Protein AF-A0A6N9H9M8-F1 (afdb_monomer)

Sequence (320 aa):
MEWLTMRTDDGQIPLSREEIGDFSFRGARLPLVDRMRGIWRPAGWAATLSVLTKYTPPDKKPPYNDEVGEDGLIRYAWMGEDGNHANNVGLRNAMETRSPVIWFVGVSAQPVPRYNVVCPVYVVGEEWHNKRFILMPVTMDDAPPVEIGSAMEHGFRELEKRYIRRSVKQRLHQPRFRSEVLLAYENHCAICNLAHSPLLDAAHIVPDRDEAGVAQVSNGMAMCKIHHAAFDGYFLGIRPGRAGSNELRVEIRQDLLAEVDGPMLRHGLQELHGRDLMKIPRQRAARPDRALLERAYESFRAASVDDADPGILGTATSRD

Organism: NCBI:txid2695267

Nearest PDB structures (foldseek):
  4pbb-assembly1_B  TM=3.715E-01  e=1.157E+00  Acinetobacter baumannii SDF
  8u64-assembly1_B  TM=3.215E-01  e=5.634E+00  Pseudomonas syringae pv. tomato str. DC3000
  5oy5-assembly1_A  TM=2.573E-01  e=3.324E+00  Rhodopseudomonas palustris CGA009
  6xhg-assembly2_B  TM=2.018E-01  e=4.725E+00  [Leptolyngbya] sp. JSC-1

Mean predicted aligned error: 7.65 Å

Secondary structure (DSSP, 8-state):
-HHHHHHTTTTTSPEEHHHHHT-EETTEE--SS-SS-SEE--TT-SS--EEEEPP--TTS--SS--EEPTTS-EEEE-SSS-TTSHHHHHHHHHHHTT--EEEEEEEE-SSS-EEEEEEEEEEEEEETTTTEEEEEE--TTSPPTTTHHHHHHH---HHHHHHHHHHHIIIIIHHHHHHHHHHHTTT--TTT----GGGEEEEESS-TTSTT----GGGEEEEEHHHHHHHHTTSEEEEE-STT---EEEEE-HHHHH----HHHHHHTGGGTTPBPS---SSGGGS--HHHHHHHHHHHHH--GGGS-TTTS-------

Structure (mmCIF, N/CA/C/O backbone):
data_AF-A0A6N9H9M8-F1
#
_entry.id   AF-A0A6N9H9M8-F1
#
loop_
_atom_site.group_PDB
_atom_site.id
_atom_site.type_symbol
_atom_site.label_atom_id
_atom_site.label_alt_id
_atom_site.label_comp_id
_atom_site.label_asym_id
_atom_site.label_entity_id
_atom_site.label_seq_id
_atom_site.pdbx_PDB_ins_code
_atom_site.Cartn_x
_atom_site.Cartn_y
_atom_site.Cartn_z
_atom_site.occupancy
_atom_site.B_iso_or_equiv
_atom_site.auth_seq_id
_atom_site.auth_comp_id
_atom_site.auth_asym_id
_atom_site.auth_atom_id
_atom_site.pdbx_PDB_model_num
ATOM 1 N N . MET A 1 1 ? 1.800 -10.969 -17.950 1.00 86.50 1 MET A N 1
ATOM 2 C CA . MET A 1 1 ? 0.992 -10.031 -17.146 1.00 86.50 1 MET A CA 1
ATOM 3 C C . MET A 1 1 ? -0.138 -10.762 -16.444 1.00 86.50 1 MET A C 1
ATOM 5 O O . MET A 1 1 ? -0.132 -10.739 -15.229 1.00 86.50 1 MET A O 1
ATOM 9 N N . GLU A 1 2 ? -0.991 -11.508 -17.153 1.00 89.75 2 GLU A N 1
ATOM 10 C CA . GLU A 1 2 ? -2.085 -12.313 -16.560 1.00 89.75 2 GLU A CA 1
ATOM 11 C C . GLU A 1 2 ? -1.675 -13.144 -15.334 1.00 89.75 2 GLU A C 1
ATOM 13 O O . GLU A 1 2 ? -2.318 -13.066 -14.292 1.00 89.75 2 GLU A O 1
ATOM 18 N N . TRP A 1 3 ? -0.554 -13.873 -15.417 1.00 93.81 3 TRP A N 1
ATOM 19 C CA . TRP A 1 3 ? -0.038 -14.641 -14.279 1.00 93.81 3 TRP A CA 1
ATOM 20 C C . TRP A 1 3 ? 0.207 -13.774 -13.034 1.00 93.81 3 TRP A C 1
ATOM 22 O O . TRP A 1 3 ? -0.135 -14.189 -11.932 1.00 93.81 3 TRP A O 1
ATOM 32 N N . LEU A 1 4 ? 0.760 -12.566 -13.203 1.00 93.94 4 LEU A N 1
ATOM 33 C CA . LEU A 1 4 ? 0.966 -11.633 -12.094 1.00 93.94 4 LEU A CA 1
ATOM 34 C C . LEU A 1 4 ? -0.375 -11.139 -11.556 1.00 93.94 4 LEU A C 1
ATOM 36 O O . LEU A 1 4 ? -0.567 -11.214 -10.353 1.00 93.94 4 LEU A O 1
ATOM 40 N N . THR A 1 5 ? -1.300 -10.719 -12.424 1.00 89.44 5 THR A N 1
ATOM 41 C CA . THR A 1 5 ? -2.643 -10.257 -12.033 1.00 89.44 5 THR A CA 1
ATOM 42 C C . THR A 1 5 ? -3.371 -11.296 -11.180 1.00 89.44 5 THR A C 1
ATOM 44 O O . THR A 1 5 ? -3.895 -10.961 -10.124 1.00 89.44 5 THR A O 1
ATOM 47 N N . MET A 1 6 ? -3.346 -12.571 -11.579 1.00 90.75 6 MET A N 1
ATOM 48 C CA . MET A 1 6 ? -3.952 -13.649 -10.791 1.00 90.75 6 MET A CA 1
ATOM 49 C C . MET A 1 6 ? -3.210 -13.896 -9.474 1.00 90.75 6 MET A C 1
ATOM 51 O O . MET A 1 6 ? -3.831 -14.121 -8.440 1.00 90.75 6 MET A O 1
ATOM 55 N N . ARG A 1 7 ? -1.871 -13.885 -9.499 1.00 93.12 7 ARG A N 1
ATOM 56 C CA . ARG A 1 7 ? -1.046 -14.208 -8.326 1.00 93.12 7 ARG A CA 1
ATOM 57 C C . ARG A 1 7 ? -1.089 -13.117 -7.258 1.00 93.12 7 ARG A C 1
ATOM 59 O O . ARG A 1 7 ? -0.908 -13.430 -6.084 1.00 93.12 7 ARG A O 1
ATOM 66 N N . THR A 1 8 ? -1.290 -11.865 -7.661 1.00 92.44 8 THR A N 1
ATOM 67 C CA . THR A 1 8 ? -1.289 -10.700 -6.772 1.00 92.44 8 THR A CA 1
ATOM 68 C C . THR A 1 8 ? -2.679 -10.170 -6.454 1.00 92.44 8 THR A C 1
ATOM 70 O O . THR A 1 8 ? -2.750 -9.149 -5.780 1.00 92.44 8 THR A O 1
ATOM 73 N N . ASP A 1 9 ? -3.755 -10.817 -6.917 1.00 89.38 9 ASP A N 1
ATOM 74 C CA . ASP A 1 9 ? -5.121 -10.278 -6.813 1.00 89.38 9 ASP A CA 1
ATOM 75 C C . ASP A 1 9 ? -5.177 -8.834 -7.353 1.00 89.38 9 ASP A C 1
ATOM 77 O O . ASP A 1 9 ? -5.437 -7.881 -6.629 1.00 89.38 9 ASP A O 1
ATOM 81 N N . ASP A 1 10 ? -4.752 -8.662 -8.609 1.00 86.69 10 ASP A N 1
ATOM 82 C CA . ASP A 1 10 ? -4.574 -7.369 -9.291 1.00 86.69 10 ASP A CA 1
ATOM 83 C C . ASP A 1 10 ? -3.750 -6.331 -8.493 1.00 86.69 10 ASP A C 1
ATOM 85 O O . ASP A 1 10 ? -4.072 -5.148 -8.388 1.00 86.69 10 ASP A O 1
ATOM 89 N N . GLY A 1 11 ? -2.636 -6.789 -7.919 1.00 87.88 11 GLY A N 1
ATOM 90 C CA . GLY A 1 11 ? -1.651 -5.947 -7.233 1.00 87.88 11 GLY A CA 1
ATOM 91 C C . GLY A 1 11 ? -1.912 -5.730 -5.741 1.00 87.88 11 GLY A C 1
ATOM 92 O O . GLY A 1 11 ? -1.087 -5.088 -5.083 1.00 87.88 11 GLY A O 1
ATOM 93 N N . GLN A 1 12 ? -3.000 -6.283 -5.197 1.00 86.56 12 GLN A N 1
ATOM 94 C CA . GLN A 1 12 ? -3.390 -6.159 -3.787 1.00 86.56 12 GLN A CA 1
ATOM 95 C C . GLN A 1 12 ? -2.562 -7.031 -2.831 1.00 86.56 12 GLN A C 1
ATOM 97 O O . GLN A 1 12 ? -2.516 -6.749 -1.632 1.00 86.56 12 GLN A O 1
ATOM 102 N N . ILE A 1 13 ? -1.918 -8.086 -3.337 1.00 91.94 13 ILE A N 1
ATOM 103 C CA . ILE A 1 13 ? -1.105 -9.033 -2.569 1.00 91.94 13 ILE A CA 1
ATOM 104 C C . ILE A 1 13 ? 0.366 -8.905 -2.997 1.00 91.94 13 ILE A C 1
ATOM 106 O O . ILE A 1 13 ? 0.694 -9.151 -4.164 1.00 91.94 13 ILE A O 1
ATOM 110 N N . PRO A 1 14 ? 1.284 -8.553 -2.076 1.00 95.12 14 PRO A N 1
ATOM 111 C CA . PRO A 1 14 ? 2.698 -8.440 -2.396 1.00 95.12 14 PRO A CA 1
ATOM 112 C C . PRO A 1 14 ? 3.384 -9.812 -2.437 1.00 95.12 14 PRO A C 1
ATOM 114 O O . PRO A 1 14 ? 3.141 -10.684 -1.601 1.00 95.12 14 PRO A O 1
ATOM 117 N N . LEU A 1 15 ? 4.334 -9.973 -3.355 1.00 95.94 15 LEU A N 1
ATOM 118 C CA . LEU A 1 15 ? 5.075 -11.218 -3.558 1.00 95.94 15 LEU A CA 1
ATOM 119 C C . LEU A 1 15 ? 6.462 -11.173 -2.914 1.00 95.94 15 LEU A C 1
ATOM 121 O O . LEU A 1 15 ? 7.110 -10.128 -2.839 1.00 95.94 15 LEU A O 1
ATOM 125 N N . SER A 1 16 ? 6.945 -12.325 -2.471 1.00 95.31 16 SER A N 1
ATOM 126 C CA . SER A 1 16 ? 8.349 -12.564 -2.141 1.00 95.31 16 SER A CA 1
ATOM 127 C C . SER A 1 16 ? 9.178 -12.848 -3.400 1.00 95.31 16 SER A C 1
ATOM 129 O O . SER A 1 16 ? 8.646 -13.128 -4.475 1.00 95.31 16 SER A O 1
ATOM 131 N N . ARG A 1 17 ? 10.513 -12.818 -3.283 1.00 92.62 17 ARG A N 1
ATOM 132 C CA . ARG A 1 17 ? 11.404 -13.199 -4.400 1.00 92.62 17 ARG A CA 1
ATOM 133 C C . ARG A 1 17 ? 11.232 -14.650 -4.841 1.00 92.62 17 ARG A C 1
ATOM 135 O O . ARG A 1 17 ? 11.462 -14.940 -6.011 1.00 92.62 17 ARG A O 1
ATOM 142 N N . GLU A 1 18 ? 10.887 -15.536 -3.913 1.00 94.00 18 GLU A N 1
ATOM 143 C CA . GLU A 1 18 ? 10.642 -16.947 -4.203 1.00 94.00 18 GLU A CA 1
ATOM 144 C C . GLU A 1 18 ? 9.393 -17.095 -5.072 1.00 94.00 18 GLU A C 1
ATOM 146 O O . GLU A 1 18 ? 9.499 -17.605 -6.181 1.00 94.00 18 GLU A O 1
ATOM 151 N N . GLU A 1 19 ? 8.275 -16.493 -4.654 1.00 95.69 19 GLU A N 1
ATOM 152 C CA . GLU A 1 19 ? 7.014 -16.505 -5.410 1.00 95.69 19 GLU A CA 1
ATOM 153 C C . GLU A 1 19 ? 7.159 -15.865 -6.799 1.00 95.69 19 GLU A C 1
ATOM 155 O O . GLU A 1 19 ? 6.606 -16.368 -7.772 1.00 95.69 19 GLU A O 1
ATOM 160 N N . ILE A 1 20 ? 7.937 -14.781 -6.931 1.00 95.56 20 ILE A N 1
ATOM 161 C CA . ILE A 1 20 ? 8.276 -14.191 -8.243 1.00 95.56 20 ILE A CA 1
ATOM 162 C C . ILE A 1 20 ? 9.079 -15.186 -9.103 1.00 95.56 20 ILE A C 1
ATOM 164 O O . ILE A 1 20 ? 8.955 -15.213 -10.328 1.00 95.56 20 ILE A O 1
ATOM 168 N N . GLY A 1 21 ? 9.931 -15.989 -8.466 1.00 93.75 21 GLY A N 1
ATOM 169 C CA . GLY A 1 21 ? 10.820 -16.956 -9.100 1.00 93.75 21 GLY A CA 1
ATOM 170 C C . GLY A 1 21 ? 10.138 -18.214 -9.639 1.00 93.75 21 GLY A C 1
ATOM 171 O O . GLY A 1 21 ? 10.803 -18.928 -10.400 1.00 93.75 21 GLY A O 1
ATOM 172 N N . ASP A 1 22 ? 8.871 -18.447 -9.280 1.00 94.44 22 ASP A N 1
ATOM 173 C CA . ASP A 1 22 ? 8.018 -19.550 -9.754 1.00 94.44 22 ASP A CA 1
ATOM 174 C C . ASP A 1 22 ? 7.533 -19.351 -11.197 1.00 94.44 22 ASP A C 1
ATOM 176 O O . ASP A 1 22 ? 7.014 -20.276 -11.826 1.00 94.44 22 ASP A O 1
ATOM 180 N N . PHE A 1 23 ? 7.690 -18.142 -11.745 1.00 95.38 23 PHE A N 1
ATOM 181 C CA . PHE A 1 23 ? 7.220 -17.838 -13.086 1.00 95.38 23 PHE A CA 1
ATOM 182 C C . PHE A 1 23 ? 7.931 -18.678 -14.159 1.00 95.38 23 PHE A C 1
ATOM 184 O O . PHE A 1 23 ? 9.164 -18.762 -14.237 1.00 95.38 23 PHE A O 1
ATOM 191 N N . SER A 1 24 ? 7.123 -19.242 -15.054 1.00 93.56 24 SER A N 1
ATOM 192 C CA . SER A 1 24 ? 7.572 -19.912 -16.268 1.00 93.56 24 SER A CA 1
ATOM 193 C C . SER A 1 24 ? 6.794 -19.395 -17.473 1.00 93.56 24 SER A C 1
ATOM 195 O O . SER A 1 24 ? 5.636 -18.990 -17.374 1.00 93.56 24 SER A O 1
ATOM 197 N N . PHE A 1 25 ? 7.446 -19.400 -18.630 1.00 90.56 25 PHE A N 1
ATOM 198 C CA . PHE A 1 25 ? 6.856 -18.998 -19.894 1.00 90.56 25 PHE A CA 1
ATOM 199 C C . PHE A 1 25 ? 7.178 -20.050 -20.951 1.00 90.56 25 PHE A C 1
ATOM 201 O O . PHE A 1 25 ? 8.343 -20.379 -21.170 1.00 90.56 25 PHE A O 1
ATOM 208 N N . ARG A 1 26 ? 6.138 -20.599 -21.594 1.00 90.88 26 ARG A N 1
ATOM 209 C CA . ARG A 1 26 ? 6.256 -21.657 -22.620 1.00 90.88 26 ARG A CA 1
ATOM 210 C C . ARG A 1 26 ? 7.092 -22.865 -22.163 1.00 90.88 26 ARG A C 1
ATOM 212 O O . ARG A 1 26 ? 7.922 -23.372 -22.909 1.00 90.88 26 ARG A O 1
ATOM 219 N N . GLY A 1 27 ? 6.891 -23.301 -20.920 1.00 90.44 27 GLY A N 1
ATOM 220 C CA . GLY A 1 27 ? 7.585 -24.460 -20.344 1.00 90.44 27 GLY A CA 1
ATOM 221 C C . GLY A 1 27 ? 9.030 -24.203 -19.898 1.00 90.44 27 GLY A C 1
ATOM 222 O O . GLY A 1 27 ? 9.663 -25.116 -19.378 1.00 90.44 27 GLY A O 1
ATOM 223 N N . ALA A 1 28 ? 9.551 -22.981 -20.049 1.00 91.69 28 ALA A N 1
ATOM 224 C CA . ALA A 1 28 ? 10.885 -22.602 -19.591 1.00 91.69 28 ALA A CA 1
ATOM 225 C C . ALA A 1 28 ? 10.819 -21.574 -18.456 1.00 91.69 28 ALA A C 1
ATOM 227 O O . ALA A 1 28 ? 9.947 -20.703 -18.423 1.00 91.69 28 ALA A O 1
ATOM 228 N N . ARG A 1 29 ? 11.771 -21.643 -17.522 1.00 92.06 29 ARG A N 1
ATOM 229 C CA . ARG A 1 29 ? 11.907 -20.636 -16.465 1.00 92.06 29 ARG A CA 1
ATOM 230 C C . ARG A 1 29 ? 12.368 -19.310 -17.071 1.00 92.06 29 ARG A C 1
ATOM 232 O O . ARG A 1 29 ? 13.423 -19.262 -17.699 1.00 92.06 29 ARG A O 1
ATOM 239 N N . LEU A 1 30 ? 11.621 -18.235 -16.824 1.00 92.81 30 LEU A N 1
ATOM 240 C CA . LEU A 1 30 ? 11.994 -16.878 -17.226 1.00 92.81 30 LEU A CA 1
ATOM 241 C C . LEU A 1 30 ? 12.085 -15.999 -15.973 1.00 92.81 30 LEU A C 1
ATOM 243 O O . LEU A 1 30 ? 11.053 -15.660 -15.403 1.00 92.81 30 LEU A O 1
ATOM 247 N N . PRO A 1 31 ? 13.288 -15.620 -15.509 1.00 93.75 31 PRO A N 1
ATOM 248 C CA . PRO A 1 31 ? 13.410 -14.711 -14.378 1.00 93.75 31 PRO A CA 1
ATOM 249 C C . PRO A 1 31 ? 12.689 -13.391 -14.659 1.00 93.75 31 PRO A C 1
ATOM 251 O O . PRO A 1 31 ? 12.930 -12.759 -15.689 1.00 93.75 31 PRO A O 1
ATOM 254 N N . LEU A 1 32 ? 11.830 -12.967 -13.731 1.00 95.75 32 LEU A N 1
ATOM 255 C CA . LEU A 1 32 ? 11.137 -11.681 -13.819 1.00 95.75 32 LEU A CA 1
ATOM 256 C C . LEU A 1 32 ? 11.908 -10.536 -13.169 1.00 95.75 32 LEU A C 1
ATOM 258 O O . LEU A 1 32 ? 11.556 -9.390 -13.401 1.00 95.75 32 LEU A O 1
ATOM 262 N N . VAL A 1 33 ? 12.933 -10.814 -12.363 1.00 93.81 33 VAL A N 1
ATOM 263 C CA . VAL A 1 33 ? 13.758 -9.805 -11.683 1.00 93.81 33 VAL A CA 1
ATOM 264 C C . VAL A 1 33 ? 15.228 -10.205 -11.697 1.00 93.81 33 VAL A C 1
ATOM 266 O O . VAL A 1 33 ? 15.563 -11.392 -11.677 1.00 93.81 33 VAL A O 1
ATOM 269 N N . ASP A 1 34 ? 16.110 -9.209 -11.652 1.00 89.12 34 ASP A N 1
ATOM 270 C CA . ASP A 1 34 ? 17.537 -9.421 -11.420 1.00 89.12 34 ASP A CA 1
ATOM 271 C C . ASP A 1 34 ? 17.819 -9.682 -9.922 1.00 89.12 34 ASP A C 1
ATOM 273 O O . ASP A 1 34 ? 17.079 -9.271 -9.013 1.00 89.12 34 ASP A O 1
ATOM 277 N N . ARG A 1 35 ? 18.913 -10.393 -9.629 1.00 80.50 35 ARG A N 1
ATOM 278 C CA . ARG A 1 35 ? 19.322 -10.686 -8.246 1.00 80.50 35 ARG A CA 1
ATOM 279 C C . ARG A 1 35 ? 19.939 -9.479 -7.542 1.00 80.50 35 ARG A C 1
ATOM 281 O O . ARG A 1 35 ? 19.751 -9.334 -6.339 1.00 80.50 35 ARG A O 1
ATOM 288 N N . MET A 1 36 ? 20.649 -8.620 -8.268 1.00 78.38 36 MET A N 1
ATOM 289 C CA . MET A 1 36 ? 21.426 -7.512 -7.705 1.00 78.38 36 MET A CA 1
ATOM 290 C C . MET A 1 36 ? 20.935 -6.134 -8.153 1.00 78.38 36 MET A C 1
ATOM 292 O O . MET A 1 36 ? 21.090 -5.157 -7.415 1.00 78.38 36 MET A O 1
ATOM 296 N N . ARG A 1 37 ? 20.360 -6.045 -9.353 1.00 82.44 37 ARG A N 1
ATOM 297 C CA . ARG A 1 37 ? 20.056 -4.787 -10.041 1.00 82.44 37 ARG A CA 1
ATOM 298 C C . ARG A 1 37 ? 18.572 -4.428 -9.968 1.00 82.44 37 ARG A C 1
ATOM 300 O O . ARG A 1 37 ? 17.713 -5.297 -9.864 1.00 82.44 37 ARG A O 1
ATOM 307 N N . GLY A 1 38 ? 18.292 -3.126 -10.027 1.00 86.94 38 GLY A N 1
ATOM 308 C CA . GLY A 1 38 ? 16.928 -2.587 -10.062 1.00 86.94 38 GLY A CA 1
ATOM 309 C C . GLY A 1 38 ? 16.268 -2.665 -11.438 1.00 86.94 38 GLY A C 1
ATOM 310 O O . GLY A 1 38 ? 15.057 -2.635 -11.518 1.00 86.94 38 GLY A O 1
ATOM 311 N N . ILE A 1 39 ? 17.033 -2.811 -12.520 1.00 93.06 39 ILE A N 1
ATOM 312 C CA . ILE A 1 39 ? 16.504 -2.895 -13.887 1.00 93.06 39 ILE A CA 1
ATOM 313 C C . ILE A 1 39 ? 16.899 -4.251 -14.459 1.00 93.06 39 ILE A C 1
ATOM 315 O O . ILE A 1 39 ? 18.081 -4.613 -14.421 1.00 93.06 39 ILE A O 1
ATOM 319 N N . TRP A 1 40 ? 15.919 -4.986 -14.982 1.00 94.88 40 TRP A N 1
ATOM 320 C CA . TRP A 1 40 ? 16.110 -6.317 -15.535 1.00 94.88 40 TRP A CA 1
ATOM 321 C C . TRP A 1 40 ? 15.670 -6.402 -16.994 1.00 94.88 40 TRP A C 1
ATOM 323 O O . TRP A 1 40 ? 14.504 -6.205 -17.352 1.00 94.88 40 TRP A O 1
ATOM 333 N N . ARG A 1 41 ? 16.632 -6.777 -17.834 1.00 93.88 41 ARG A N 1
ATOM 334 C CA . ARG A 1 41 ? 16.442 -7.073 -19.247 1.00 93.88 41 ARG A CA 1
ATOM 335 C C . ARG A 1 41 ? 16.930 -8.498 -19.524 1.00 93.88 41 ARG A C 1
ATOM 337 O O . ARG A 1 41 ? 18.127 -8.745 -19.358 1.00 93.88 41 ARG A O 1
ATOM 344 N N . PRO A 1 42 ? 16.050 -9.424 -19.946 1.00 91.69 42 PRO A N 1
ATOM 345 C CA . PRO A 1 42 ? 16.454 -10.780 -20.298 1.00 91.69 42 PRO A CA 1
ATOM 346 C C . PRO A 1 42 ? 17.518 -10.809 -21.402 1.00 91.69 42 PRO A C 1
ATOM 348 O O . PRO A 1 42 ? 17.582 -9.927 -22.262 1.00 91.69 42 PRO A O 1
ATOM 351 N N . ALA A 1 43 ? 18.354 -11.846 -21.397 1.00 89.00 43 ALA A N 1
ATOM 352 C CA . ALA A 1 43 ? 19.357 -12.032 -22.440 1.00 89.00 43 ALA A CA 1
ATOM 353 C C . ALA A 1 43 ? 18.692 -12.141 -23.826 1.00 89.00 43 ALA A C 1
ATOM 355 O O . ALA A 1 43 ? 17.685 -12.829 -23.989 1.00 89.00 43 ALA A O 1
ATOM 356 N N . GLY A 1 44 ? 19.253 -11.443 -24.816 1.00 90.31 44 GLY A N 1
ATOM 357 C CA . GLY A 1 44 ? 18.718 -11.393 -26.181 1.00 90.31 44 GLY A CA 1
ATOM 358 C C . GLY A 1 44 ? 17.530 -10.445 -26.382 1.00 90.31 44 GLY A C 1
ATOM 359 O O . GLY A 1 44 ? 17.070 -10.300 -27.509 1.00 90.31 44 GLY A O 1
ATOM 360 N N . TRP A 1 45 ? 17.037 -9.782 -25.332 1.00 93.56 45 TRP A N 1
ATOM 361 C CA . TRP A 1 45 ? 15.957 -8.803 -25.455 1.00 93.56 45 TRP A CA 1
ATOM 362 C C . TRP A 1 45 ? 16.517 -7.397 -25.655 1.00 93.56 45 TRP A C 1
ATOM 364 O O . TRP A 1 45 ? 17.499 -7.009 -25.020 1.00 93.56 45 TRP A O 1
ATOM 374 N N . ALA A 1 46 ? 15.859 -6.615 -26.512 1.00 95.19 46 ALA A N 1
ATOM 375 C CA . ALA A 1 46 ? 16.188 -5.206 -26.712 1.00 95.19 46 ALA A CA 1
ATOM 376 C C . ALA A 1 46 ? 15.613 -4.323 -25.591 1.00 95.19 46 ALA A C 1
ATOM 378 O O . ALA A 1 46 ? 16.321 -3.456 -25.073 1.00 95.19 46 ALA A O 1
ATOM 379 N N . ALA A 1 47 ? 14.362 -4.573 -25.192 1.00 96.56 47 ALA A N 1
ATOM 380 C CA . ALA A 1 47 ? 13.619 -3.798 -24.199 1.00 96.56 47 ALA A CA 1
ATOM 381 C C . ALA A 1 47 ? 13.658 -4.431 -22.798 1.00 96.56 47 ALA A C 1
ATOM 383 O O . ALA A 1 47 ? 13.694 -5.655 -22.652 1.00 96.56 47 ALA A O 1
ATOM 384 N N . THR A 1 48 ? 13.643 -3.585 -21.767 1.00 97.06 48 THR A N 1
ATOM 385 C CA . THR A 1 48 ? 13.554 -3.981 -20.352 1.00 97.06 48 THR A CA 1
ATOM 386 C C . THR A 1 48 ? 12.241 -4.708 -20.060 1.00 97.06 48 THR A C 1
ATOM 388 O O . THR A 1 48 ? 11.180 -4.271 -20.493 1.00 97.06 48 THR A O 1
ATOM 391 N N . LEU A 1 49 ? 12.311 -5.797 -19.286 1.00 96.19 49 LEU A N 1
ATOM 392 C CA . LEU A 1 49 ? 11.132 -6.557 -18.857 1.00 96.19 49 LEU A CA 1
ATOM 393 C C . LEU A 1 49 ? 10.558 -5.999 -17.552 1.00 96.19 49 LEU A C 1
ATOM 395 O O . LEU A 1 49 ? 9.340 -5.898 -17.393 1.00 96.19 49 LEU A O 1
ATOM 399 N N . SER A 1 50 ? 11.432 -5.666 -16.601 1.00 97.12 50 SER A N 1
ATOM 400 C CA . SER A 1 50 ? 11.002 -5.188 -15.293 1.00 97.12 50 SER A CA 1
ATOM 401 C C . SER A 1 50 ? 11.962 -4.200 -14.646 1.00 97.12 50 SER A C 1
ATOM 403 O O . SER A 1 50 ? 13.168 -4.175 -14.910 1.00 97.12 50 SER A O 1
ATOM 405 N N . VAL A 1 51 ? 11.391 -3.404 -13.752 1.00 95.94 51 VAL A N 1
ATOM 406 C CA . VAL A 1 51 ? 12.097 -2.523 -12.832 1.00 95.94 51 VAL A CA 1
ATOM 407 C C . VAL A 1 51 ? 11.718 -2.858 -11.395 1.00 95.94 51 VAL A C 1
ATOM 409 O O . VAL A 1 51 ? 10.660 -3.424 -11.119 1.00 95.94 51 VAL A O 1
ATOM 412 N N . LEU A 1 52 ? 12.600 -2.532 -10.463 1.00 94.00 52 LEU A N 1
ATOM 413 C CA . LEU A 1 52 ? 12.474 -2.841 -9.054 1.00 94.00 52 LEU A CA 1
ATOM 414 C C . LEU A 1 52 ? 12.960 -1.660 -8.224 1.00 94.00 52 LEU A C 1
ATOM 416 O O . LEU A 1 52 ? 14.108 -1.225 -8.350 1.00 94.00 52 LEU A O 1
ATOM 420 N N . THR A 1 53 ? 12.097 -1.217 -7.318 1.00 90.94 53 THR A N 1
ATOM 421 C CA . THR A 1 53 ? 12.417 -0.241 -6.277 1.00 90.94 53 THR A CA 1
ATOM 422 C C . THR A 1 53 ? 12.588 -0.991 -4.964 1.00 90.94 53 THR A C 1
ATOM 424 O O . THR A 1 53 ? 11.724 -1.765 -4.548 1.00 90.94 53 THR A O 1
ATOM 427 N N . LYS A 1 54 ? 13.739 -0.819 -4.307 1.00 88.56 54 LYS A N 1
ATOM 428 C CA . LYS A 1 54 ? 13.999 -1.461 -3.012 1.00 88.56 54 LYS A CA 1
ATOM 429 C C . LYS A 1 54 ? 13.183 -0.769 -1.922 1.00 88.56 54 LYS A C 1
ATOM 431 O O . LYS A 1 54 ? 13.113 0.455 -1.892 1.00 88.56 54 LYS A O 1
ATOM 436 N N . TYR A 1 55 ? 12.641 -1.557 -0.994 1.00 87.62 55 TYR A N 1
ATOM 437 C CA . TYR A 1 55 ? 12.025 -1.007 0.210 1.00 87.62 55 TYR A CA 1
ATOM 438 C C . TYR A 1 55 ? 13.056 -0.192 0.994 1.00 87.62 55 TYR A C 1
ATOM 440 O O . TYR A 1 55 ? 14.156 -0.683 1.271 1.00 87.62 55 TYR A O 1
ATOM 448 N N . THR A 1 56 ? 12.677 1.024 1.370 1.00 83.25 56 THR A N 1
ATOM 449 C CA . THR A 1 56 ? 13.442 1.860 2.291 1.00 83.25 56 THR A CA 1
ATOM 450 C C . THR A 1 56 ? 12.571 2.127 3.517 1.00 83.25 56 THR A C 1
ATOM 452 O O . THR A 1 56 ? 11.459 2.625 3.352 1.00 83.25 56 THR A O 1
ATOM 455 N N . PRO A 1 57 ? 13.039 1.787 4.732 1.00 77.75 57 PRO A N 1
ATOM 456 C CA . PRO A 1 57 ? 12.341 2.127 5.966 1.00 77.75 57 PRO A CA 1
ATOM 457 C C . PRO A 1 57 ? 12.055 3.637 6.090 1.00 77.75 57 PRO A C 1
ATOM 459 O O . PRO A 1 57 ? 12.888 4.425 5.642 1.00 77.75 57 PRO A O 1
ATOM 462 N N . PRO A 1 58 ? 10.947 4.056 6.734 1.00 70.38 58 PRO A N 1
ATOM 463 C CA . PRO A 1 58 ? 10.581 5.472 6.863 1.00 70.38 58 PRO A CA 1
ATOM 464 C C . PRO A 1 58 ? 11.641 6.362 7.532 1.00 70.38 58 PRO A C 1
ATOM 466 O O . PRO A 1 58 ? 11.703 7.556 7.264 1.00 70.38 58 PRO A O 1
ATOM 469 N N . ASP A 1 59 ? 12.490 5.793 8.390 1.00 73.69 59 ASP A N 1
ATOM 470 C CA . ASP A 1 59 ? 13.580 6.482 9.093 1.00 73.69 59 ASP A CA 1
ATOM 471 C C . ASP A 1 59 ? 14.848 6.660 8.239 1.00 73.69 59 ASP A C 1
ATOM 473 O O . ASP A 1 59 ? 15.838 7.231 8.703 1.00 73.69 59 ASP A O 1
ATOM 477 N N . LYS A 1 60 ? 14.852 6.169 6.994 1.00 73.75 60 LYS A N 1
ATOM 478 C CA . LYS A 1 60 ? 16.012 6.208 6.101 1.00 73.75 60 LYS A CA 1
ATOM 479 C C . LYS A 1 60 ? 15.694 6.944 4.810 1.00 73.75 60 LYS A C 1
ATOM 481 O O . LYS A 1 60 ? 14.644 6.763 4.204 1.00 73.75 60 LYS A O 1
ATOM 486 N N . LYS A 1 61 ? 16.662 7.731 4.336 1.00 68.75 61 LYS A N 1
ATOM 487 C CA . LYS A 1 61 ? 16.586 8.349 3.011 1.00 68.75 61 LYS A CA 1
ATOM 488 C C . LYS A 1 61 ? 16.757 7.263 1.939 1.00 68.75 61 LYS A C 1
ATOM 490 O O . LYS A 1 61 ? 17.759 6.541 1.991 1.00 68.75 61 LYS A O 1
ATOM 495 N N . PRO A 1 62 ? 15.824 7.124 0.982 1.00 67.25 62 PRO A N 1
ATOM 496 C CA . PRO A 1 62 ? 15.971 6.141 -0.078 1.00 67.25 62 PRO A CA 1
ATOM 497 C C . PRO A 1 62 ? 17.148 6.524 -0.988 1.00 67.25 62 PRO A C 1
ATOM 499 O O . PRO A 1 62 ? 17.420 7.712 -1.174 1.00 67.25 62 PRO A O 1
ATOM 502 N N . PRO A 1 63 ? 17.868 5.538 -1.558 1.00 58.81 63 PRO A N 1
ATOM 503 C CA . PRO A 1 63 ? 18.992 5.808 -2.459 1.00 58.81 63 PRO A CA 1
ATOM 504 C C . PRO A 1 63 ? 18.545 6.535 -3.736 1.00 58.81 63 PRO A C 1
ATOM 506 O O . PRO A 1 63 ? 19.327 7.277 -4.319 1.00 58.81 63 PRO A O 1
ATOM 509 N N . TYR A 1 64 ? 17.281 6.347 -4.122 1.00 63.28 64 TYR A N 1
ATOM 510 C CA . TYR A 1 64 ? 16.595 7.040 -5.204 1.00 63.28 64 TYR A CA 1
ATOM 511 C C . TYR A 1 64 ? 15.187 7.380 -4.714 1.00 63.28 64 TYR A C 1
ATOM 513 O O . TYR A 1 64 ? 14.524 6.509 -4.150 1.00 63.28 64 TYR A O 1
ATOM 521 N N . ASN A 1 65 ? 14.749 8.628 -4.876 1.00 59.62 65 ASN A N 1
ATOM 522 C CA . ASN A 1 65 ? 13.388 9.019 -4.529 1.00 59.62 65 ASN A CA 1
ATOM 523 C C . ASN A 1 65 ? 12.528 8.886 -5.787 1.00 59.62 65 ASN A C 1
ATOM 525 O O . ASN A 1 65 ? 12.604 9.738 -6.671 1.00 59.62 65 ASN A O 1
ATOM 529 N N . ASP A 1 66 ? 11.776 7.791 -5.896 1.00 70.00 66 ASP A N 1
ATOM 530 C CA . ASP A 1 66 ? 10.776 7.675 -6.954 1.00 70.00 66 ASP A CA 1
ATOM 531 C C . ASP A 1 66 ? 9.650 8.667 -6.628 1.00 70.00 66 ASP A C 1
ATOM 533 O O . ASP A 1 66 ? 8.840 8.446 -5.725 1.00 70.00 66 ASP A O 1
ATOM 537 N N . GLU A 1 67 ? 9.662 9.808 -7.312 1.00 77.12 67 GLU A N 1
ATOM 538 C CA . GLU A 1 67 ? 8.790 10.951 -7.037 1.00 77.12 67 GLU A CA 1
ATOM 539 C C . GLU A 1 67 ? 7.643 11.021 -8.040 1.00 77.12 67 GLU A C 1
ATOM 541 O O . GLU A 1 67 ? 7.789 10.661 -9.208 1.00 77.12 67 GLU A O 1
ATOM 546 N N . VAL A 1 68 ? 6.499 11.534 -7.599 1.00 81.25 68 VAL A N 1
ATOM 547 C CA . VAL A 1 68 ? 5.420 11.925 -8.507 1.00 81.25 68 VAL A CA 1
ATOM 548 C C . VAL A 1 68 ? 5.704 13.355 -8.963 1.00 81.25 68 VAL A C 1
ATOM 550 O O . VAL A 1 68 ? 5.782 14.259 -8.133 1.00 81.25 68 VAL A O 1
ATOM 553 N N . GLY A 1 69 ? 5.886 13.562 -10.267 1.00 81.81 69 GLY A N 1
ATOM 554 C CA . GLY A 1 69 ? 6.039 14.896 -10.847 1.00 81.81 69 GLY A CA 1
ATOM 555 C C . GLY A 1 69 ? 4.747 15.715 -10.767 1.00 81.81 69 GLY A C 1
ATOM 556 O O . GLY A 1 69 ? 3.672 15.193 -10.471 1.00 81.81 69 GLY A O 1
ATOM 557 N N . GLU A 1 70 ? 4.817 17.011 -11.083 1.00 80.25 70 GLU A N 1
ATOM 558 C CA . GLU A 1 70 ? 3.629 17.885 -11.125 1.00 80.25 70 GLU A CA 1
ATOM 559 C C . GLU A 1 70 ? 2.576 17.411 -12.144 1.00 80.25 70 GLU A C 1
ATOM 561 O O . GLU A 1 70 ? 1.371 17.613 -11.959 1.00 80.25 70 GLU A O 1
ATOM 566 N N . ASP A 1 71 ? 3.026 16.727 -13.195 1.00 78.25 71 ASP A N 1
ATOM 567 C CA . ASP A 1 71 ? 2.202 16.056 -14.205 1.00 78.25 71 ASP A CA 1
ATOM 568 C C . ASP A 1 71 ? 1.465 14.811 -13.677 1.00 78.25 71 ASP A C 1
ATOM 570 O O . ASP A 1 71 ? 0.598 14.270 -14.359 1.00 78.25 71 ASP A O 1
ATOM 574 N N . GLY A 1 72 ? 1.761 14.379 -12.449 1.00 80.00 72 GLY A N 1
ATOM 575 C CA . GLY A 1 72 ? 1.212 13.170 -11.847 1.00 80.00 72 GLY A CA 1
ATOM 576 C C . GLY A 1 72 ? 1.944 11.891 -12.249 1.00 80.00 72 GLY A C 1
ATOM 577 O O . GLY A 1 72 ? 1.549 10.827 -11.785 1.00 80.00 72 GLY A O 1
ATOM 578 N N . LEU A 1 73 ? 2.983 11.965 -13.087 1.00 87.06 73 LEU A N 1
ATOM 579 C CA . LEU A 1 73 ? 3.734 10.807 -13.566 1.00 87.06 73 LEU A CA 1
ATOM 580 C C . LEU A 1 73 ? 4.922 10.493 -12.660 1.00 87.06 73 LEU A C 1
ATOM 582 O O . LEU A 1 73 ? 5.525 11.372 -12.043 1.00 87.06 73 LEU A O 1
ATOM 586 N N . ILE A 1 74 ? 5.311 9.224 -12.630 1.00 91.00 74 ILE A N 1
ATOM 587 C CA . ILE A 1 74 ? 6.384 8.745 -11.763 1.00 91.00 74 ILE A CA 1
ATOM 588 C C . ILE A 1 74 ? 7.742 9.050 -12.379 1.00 91.00 74 ILE A C 1
ATOM 590 O O . ILE A 1 74 ? 7.969 8.792 -13.556 1.00 91.00 74 ILE A O 1
ATOM 594 N N . ARG A 1 75 ? 8.675 9.542 -11.572 1.00 92.31 75 ARG A N 1
ATOM 595 C CA . ARG A 1 75 ? 10.081 9.706 -11.928 1.00 92.31 75 ARG A CA 1
ATOM 596 C C . ARG A 1 75 ? 10.889 8.548 -11.370 1.00 92.31 75 ARG A C 1
ATOM 598 O O . ARG A 1 75 ? 10.976 8.399 -10.161 1.00 92.31 75 ARG A O 1
ATOM 605 N N . TYR A 1 76 ? 11.475 7.745 -12.252 1.00 92.81 76 TYR A N 1
ATOM 606 C CA . TYR A 1 76 ? 12.276 6.573 -11.905 1.00 92.81 76 TYR A CA 1
ATOM 607 C C . TYR A 1 76 ? 13.742 6.813 -12.254 1.00 92.81 76 TYR A C 1
ATOM 609 O O . TYR A 1 76 ? 14.069 7.105 -13.405 1.00 92.81 76 TYR A O 1
ATOM 617 N N . ALA A 1 77 ? 14.637 6.705 -11.276 1.00 91.12 77 ALA A N 1
ATOM 618 C CA . ALA A 1 77 ? 16.048 7.027 -11.475 1.00 91.12 77 ALA A CA 1
ATOM 619 C C . ALA A 1 77 ? 16.744 6.092 -12.481 1.00 91.12 77 ALA A C 1
ATOM 621 O O . ALA A 1 77 ? 16.453 4.898 -12.578 1.00 91.12 77 ALA A O 1
ATOM 622 N N . TRP A 1 78 ? 17.719 6.633 -13.208 1.00 91.94 78 TRP A N 1
ATOM 623 C CA . TRP A 1 78 ? 18.650 5.836 -13.996 1.00 91.94 78 TRP A CA 1
ATOM 624 C C . TRP A 1 78 ? 19.443 4.861 -13.130 1.00 91.94 78 TRP A C 1
ATOM 626 O O . TRP A 1 78 ? 19.693 5.064 -11.939 1.00 91.94 78 TRP A O 1
ATOM 636 N N . MET A 1 79 ? 19.931 3.805 -13.775 1.00 88.94 79 MET A N 1
ATOM 637 C CA . MET A 1 79 ? 20.990 2.998 -13.198 1.00 88.94 79 MET A CA 1
ATOM 638 C C . MET A 1 79 ? 22.325 3.728 -13.303 1.00 88.94 79 MET A C 1
ATOM 640 O O . MET A 1 79 ? 22.900 3.815 -14.388 1.00 88.94 79 MET A O 1
ATOM 644 N N . GLY A 1 80 ? 22.831 4.178 -12.155 1.00 87.88 80 GLY A N 1
ATOM 645 C CA . GLY A 1 80 ? 24.101 4.893 -12.075 1.00 87.88 80 GLY A CA 1
ATOM 646 C C . GLY A 1 80 ? 24.070 6.227 -12.823 1.00 87.88 80 GLY A C 1
ATOM 647 O O . GLY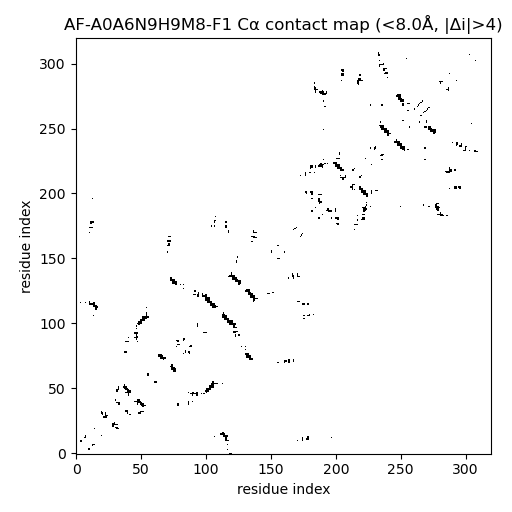 A 1 80 ? 23.012 6.800 -13.058 1.00 87.88 80 GLY A O 1
ATOM 648 N N . GLU A 1 81 ? 25.252 6.711 -13.197 1.00 88.38 81 GLU A N 1
ATOM 649 C CA . GLU A 1 81 ? 25.424 8.043 -13.793 1.00 88.38 81 GLU A CA 1
ATOM 650 C C . GLU A 1 81 ? 25.504 8.025 -15.329 1.00 88.38 81 GLU A C 1
ATOM 652 O O . GLU A 1 81 ? 25.383 9.074 -15.961 1.00 88.38 81 GLU A O 1
ATOM 657 N N . ASP A 1 82 ? 25.725 6.849 -15.927 1.00 91.62 82 ASP A N 1
ATOM 658 C CA . ASP A 1 82 ? 25.918 6.675 -17.368 1.00 91.62 82 ASP A CA 1
ATOM 659 C C . ASP A 1 82 ? 24.587 6.388 -18.085 1.00 91.62 82 ASP A C 1
ATOM 661 O O . ASP A 1 82 ? 24.003 5.307 -17.963 1.00 91.62 82 ASP A O 1
ATOM 665 N N . GLY A 1 83 ? 24.118 7.343 -18.891 1.00 89.62 83 GLY A N 1
ATOM 666 C CA . GLY A 1 83 ? 22.893 7.206 -19.691 1.00 89.62 83 GLY A CA 1
ATOM 667 C C . GLY A 1 83 ? 22.960 6.130 -20.781 1.00 89.62 83 GLY A C 1
ATOM 668 O O . GLY A 1 83 ? 21.914 5.651 -21.235 1.00 89.62 83 GLY A O 1
ATOM 669 N N . ASN A 1 84 ? 24.170 5.713 -21.169 1.00 93.44 84 ASN A N 1
ATOM 670 C CA . ASN A 1 84 ? 24.418 4.638 -22.133 1.00 93.44 84 ASN A CA 1
ATOM 671 C C . ASN A 1 84 ? 24.609 3.271 -21.469 1.00 93.44 84 ASN A C 1
ATOM 673 O O . ASN A 1 84 ? 24.807 2.267 -22.160 1.00 93.44 84 ASN A O 1
ATOM 677 N N . HIS A 1 85 ? 24.489 3.195 -20.140 1.00 92.44 85 HIS A N 1
ATOM 678 C CA . HIS A 1 85 ? 24.491 1.927 -19.433 1.00 92.44 85 HIS A CA 1
ATOM 679 C C . HIS A 1 85 ? 23.421 0.993 -20.027 1.00 92.44 85 HIS A C 1
ATOM 681 O O . HIS A 1 85 ? 22.273 1.388 -20.241 1.00 92.44 85 HIS A O 1
ATOM 687 N N . ALA A 1 86 ? 23.772 -0.276 -20.259 1.00 91.38 86 ALA A N 1
ATOM 688 C CA . ALA A 1 86 ? 22.947 -1.221 -21.022 1.00 91.38 86 ALA A CA 1
ATOM 689 C C . ALA A 1 86 ? 21.496 -1.361 -20.514 1.00 91.38 86 ALA A C 1
ATOM 691 O O . ALA A 1 86 ? 20.579 -1.588 -21.303 1.00 91.38 86 ALA A O 1
ATOM 692 N N . ASN A 1 87 ? 21.279 -1.202 -19.206 1.00 91.75 87 ASN A N 1
ATOM 693 C CA . ASN A 1 87 ? 19.946 -1.216 -18.599 1.00 91.75 87 ASN A CA 1
ATOM 694 C C . ASN A 1 87 ? 19.128 0.061 -18.864 1.00 91.75 87 ASN A C 1
ATOM 696 O O . ASN A 1 87 ? 17.922 -0.040 -19.077 1.00 91.75 87 ASN A O 1
ATOM 700 N N . ASN A 1 88 ? 19.770 1.235 -18.896 1.00 94.62 88 ASN A N 1
ATOM 701 C CA . ASN A 1 88 ? 19.110 2.495 -19.253 1.00 94.62 88 ASN A CA 1
ATOM 702 C C . ASN A 1 88 ? 18.708 2.457 -20.735 1.00 94.62 88 ASN A C 1
ATOM 704 O O . ASN A 1 88 ? 17.566 2.753 -21.071 1.00 94.62 88 ASN A O 1
ATOM 708 N N . VAL A 1 89 ? 19.591 1.941 -21.602 1.00 96.12 89 VAL A N 1
ATOM 709 C CA . VAL A 1 89 ? 19.266 1.652 -23.012 1.00 96.12 89 VAL A CA 1
ATOM 710 C C . VAL A 1 89 ? 18.077 0.691 -23.126 1.00 96.12 89 VAL A C 1
ATOM 712 O O . VAL A 1 89 ? 17.204 0.892 -23.958 1.00 96.12 89 VAL A O 1
ATOM 715 N N . GLY A 1 90 ? 17.989 -0.331 -22.268 1.00 96.62 90 GLY A N 1
ATOM 716 C CA . GLY A 1 90 ? 16.838 -1.238 -22.234 1.00 96.62 90 GLY A CA 1
ATOM 717 C C . GLY A 1 90 ? 15.506 -0.544 -21.925 1.00 96.62 90 GLY A C 1
ATOM 718 O O . GLY A 1 90 ? 14.497 -0.865 -22.556 1.00 96.62 90 GLY A O 1
ATOM 719 N N . LEU A 1 91 ? 15.486 0.405 -20.982 1.00 96.25 91 LEU A N 1
ATOM 720 C CA . LEU A 1 91 ? 14.287 1.198 -20.678 1.00 96.25 91 LEU A CA 1
ATOM 721 C C . LEU A 1 91 ? 13.943 2.169 -21.808 1.00 96.25 91 LEU A C 1
ATOM 723 O O . LEU A 1 91 ? 12.771 2.303 -22.146 1.00 96.25 91 LEU A O 1
ATOM 7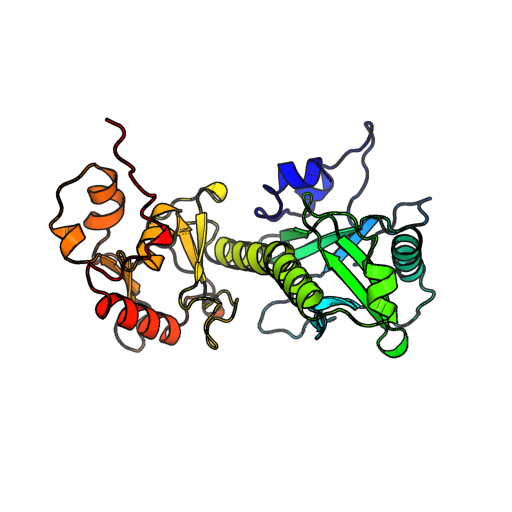27 N N . ARG A 1 92 ? 14.949 2.776 -22.443 1.00 96.50 92 ARG A N 1
ATOM 728 C CA . ARG A 1 92 ? 14.754 3.627 -23.624 1.00 96.50 92 ARG A CA 1
ATOM 729 C C . ARG A 1 92 ? 14.179 2.842 -24.803 1.00 96.50 92 ARG A C 1
ATOM 731 O O . ARG A 1 92 ? 13.206 3.270 -25.404 1.00 96.50 92 ARG A O 1
ATOM 738 N N . ASN A 1 93 ? 14.671 1.631 -25.045 1.00 97.00 93 ASN A N 1
ATOM 739 C CA . ASN A 1 93 ? 14.088 0.738 -26.045 1.00 97.00 93 ASN A CA 1
ATOM 740 C C . ASN A 1 93 ? 12.636 0.366 -25.696 1.00 97.00 93 ASN A C 1
ATOM 742 O O . ASN A 1 93 ? 11.794 0.275 -26.587 1.00 97.00 93 ASN A O 1
ATOM 746 N N . ALA A 1 94 ? 12.317 0.153 -24.411 1.00 95.50 94 ALA A N 1
ATOM 747 C CA . ALA A 1 94 ? 10.939 -0.090 -23.977 1.00 95.50 94 ALA A CA 1
ATOM 748 C C . ALA A 1 94 ? 10.038 1.132 -24.229 1.00 95.50 94 ALA A C 1
ATOM 750 O O . ALA A 1 94 ? 8.910 0.959 -24.680 1.00 95.50 94 ALA A O 1
ATOM 751 N N . MET A 1 95 ? 10.553 2.345 -24.012 1.00 93.50 95 MET A N 1
ATOM 752 C CA . MET A 1 95 ? 9.881 3.608 -24.335 1.00 93.50 95 MET A CA 1
ATOM 753 C C . MET A 1 95 ? 9.603 3.734 -25.839 1.00 93.50 95 MET A C 1
ATOM 755 O O . MET A 1 95 ? 8.453 3.886 -26.243 1.00 93.50 95 MET A O 1
ATOM 759 N N . GLU A 1 96 ? 10.637 3.600 -26.674 1.00 91.25 96 GLU A N 1
ATOM 760 C CA . GLU A 1 96 ? 10.548 3.743 -28.135 1.00 91.25 96 GLU A CA 1
ATOM 761 C C . GLU A 1 96 ? 9.592 2.722 -28.763 1.00 91.25 96 GLU A C 1
ATOM 763 O O . GLU A 1 96 ? 8.783 3.055 -29.628 1.00 91.25 96 GLU A O 1
ATOM 768 N N . THR A 1 97 ? 9.643 1.474 -28.291 1.00 90.69 97 THR A N 1
ATOM 769 C CA . THR A 1 97 ? 8.773 0.390 -28.777 1.00 90.69 97 THR A CA 1
ATOM 770 C C . THR A 1 97 ? 7.416 0.336 -28.079 1.00 90.69 97 THR A C 1
ATOM 772 O O . THR A 1 97 ? 6.590 -0.504 -28.432 1.00 90.69 97 THR A O 1
ATOM 775 N N . ARG A 1 98 ? 7.178 1.200 -27.081 1.00 88.50 98 ARG A N 1
ATOM 776 C CA . ARG A 1 98 ? 5.992 1.181 -26.208 1.00 88.50 98 ARG A CA 1
ATOM 777 C C . ARG A 1 98 ? 5.739 -0.199 -25.591 1.00 88.50 98 ARG A C 1
ATOM 779 O O . ARG A 1 98 ? 4.599 -0.642 -25.459 1.00 88.50 98 ARG A O 1
ATOM 786 N N . SER A 1 99 ? 6.812 -0.892 -25.222 1.00 91.31 99 SER A N 1
ATOM 787 C CA . SER A 1 99 ? 6.736 -2.193 -24.563 1.00 91.31 99 SER A CA 1
ATOM 788 C C . SER A 1 99 ? 6.341 -2.016 -23.090 1.00 91.31 99 SER A C 1
ATOM 790 O O . SER A 1 99 ? 6.942 -1.187 -22.402 1.00 91.31 99 SER A O 1
ATOM 792 N N . PRO A 1 100 ? 5.368 -2.787 -22.568 1.00 92.19 100 PRO A N 1
ATOM 793 C CA . PRO A 1 100 ? 4.992 -2.709 -21.163 1.00 92.19 100 PRO A CA 1
ATOM 794 C C . PRO A 1 100 ? 6.091 -3.290 -20.267 1.00 92.19 100 PRO A C 1
ATOM 796 O O . PRO A 1 100 ? 6.664 -4.342 -20.552 1.00 92.19 100 PRO A O 1
ATOM 799 N N . VAL A 1 101 ? 6.321 -2.630 -19.139 1.00 95.19 101 VAL A N 1
ATOM 800 C CA . VAL A 1 101 ? 7.290 -3.000 -18.106 1.00 95.19 101 VAL A CA 1
ATOM 801 C C . VAL A 1 101 ? 6.542 -3.433 -16.842 1.00 95.19 101 VAL A C 1
ATOM 803 O O . VAL A 1 101 ? 5.466 -2.921 -16.522 1.00 95.19 101 VAL A O 1
ATOM 806 N N . ILE A 1 102 ? 7.099 -4.402 -16.115 1.00 96.31 102 ILE A N 1
ATOM 807 C CA . ILE A 1 102 ? 6.629 -4.792 -14.778 1.00 96.31 102 ILE A CA 1
ATOM 808 C C . ILE A 1 102 ? 7.391 -3.976 -13.738 1.00 96.31 102 ILE A C 1
ATOM 810 O O . ILE A 1 102 ? 8.620 -3.977 -13.754 1.00 96.31 102 ILE A O 1
ATOM 814 N N . TRP A 1 103 ? 6.707 -3.345 -12.791 1.00 95.69 103 TRP A N 1
ATOM 815 C CA . TRP A 1 103 ? 7.372 -2.653 -11.692 1.00 95.69 103 TRP A CA 1
ATOM 816 C C . TRP A 1 103 ? 7.131 -3.356 -10.357 1.00 95.69 103 TRP A C 1
ATOM 818 O O . TRP A 1 103 ? 6.001 -3.495 -9.897 1.00 95.69 103 TRP A O 1
ATOM 828 N N . PHE A 1 104 ? 8.217 -3.804 -9.730 1.00 95.75 104 PHE A N 1
ATOM 829 C CA . PHE A 1 104 ? 8.225 -4.393 -8.396 1.00 95.75 104 PHE A CA 1
ATOM 830 C C . PHE A 1 104 ? 8.601 -3.337 -7.355 1.00 95.75 104 PHE A C 1
ATOM 832 O O . PHE A 1 104 ? 9.746 -2.890 -7.290 1.00 95.75 104 PHE A O 1
ATOM 839 N N . VAL A 1 105 ? 7.654 -2.955 -6.506 1.00 93.50 105 VAL A N 1
ATOM 840 C CA . VAL A 1 105 ? 7.838 -1.905 -5.498 1.00 93.50 105 VAL A CA 1
ATOM 841 C C . VAL A 1 105 ? 7.973 -2.548 -4.128 1.00 93.50 105 VAL A C 1
ATOM 843 O O . VAL A 1 105 ? 7.039 -3.175 -3.638 1.00 93.50 105 VAL A O 1
ATOM 846 N N . GLY A 1 106 ? 9.146 -2.438 -3.507 1.00 92.69 106 GLY A N 1
ATOM 847 C CA . GLY A 1 106 ? 9.392 -3.011 -2.188 1.00 92.69 106 GLY A CA 1
ATOM 848 C C . GLY A 1 106 ? 8.537 -2.355 -1.102 1.00 92.69 106 GLY A C 1
ATOM 849 O O . GLY A 1 106 ? 8.581 -1.140 -0.944 1.00 92.69 106 GLY A O 1
ATOM 850 N N . VAL A 1 107 ? 7.829 -3.172 -0.320 1.00 92.06 107 VAL A N 1
ATOM 851 C CA . VAL A 1 107 ? 6.935 -2.739 0.779 1.00 92.06 107 VAL A CA 1
ATOM 852 C C . VAL A 1 107 ? 7.347 -3.257 2.151 1.00 92.06 107 VAL A C 1
ATOM 854 O O . VAL A 1 107 ? 6.893 -2.769 3.177 1.00 92.06 107 VAL A O 1
ATOM 857 N N . SER A 1 108 ? 8.235 -4.247 2.189 1.00 91.06 108 SER A N 1
ATOM 858 C CA . SER A 1 108 ? 8.917 -4.648 3.414 1.00 91.06 108 SER A CA 1
ATOM 859 C C . SER A 1 108 ? 10.248 -5.308 3.078 1.00 91.06 108 SER A C 1
ATOM 861 O O . SER A 1 108 ? 10.403 -5.907 2.012 1.00 91.06 108 SER A O 1
ATOM 863 N N . ALA A 1 109 ? 11.204 -5.222 4.002 1.00 88.94 109 ALA A N 1
ATOM 864 C CA . ALA A 1 109 ? 12.447 -5.991 3.976 1.00 88.94 109 ALA A CA 1
ATOM 865 C C . ALA A 1 109 ? 12.444 -7.188 4.947 1.00 88.94 109 ALA A C 1
ATOM 867 O O . ALA A 1 109 ? 13.353 -8.010 4.877 1.00 88.94 109 ALA A O 1
ATOM 868 N N . GLN A 1 110 ? 11.471 -7.275 5.862 1.00 85.25 110 GLN A N 1
ATOM 869 C CA . GLN A 1 110 ? 11.439 -8.252 6.957 1.00 85.25 110 GLN A CA 1
ATOM 870 C C . GLN A 1 110 ? 10.028 -8.845 7.155 1.00 85.25 110 GLN A C 1
ATOM 872 O O . GLN A 1 110 ? 9.041 -8.134 6.958 1.00 85.25 110 GLN A O 1
ATOM 877 N N . PRO A 1 111 ? 9.897 -10.127 7.561 1.00 84.81 111 PRO A N 1
ATOM 878 C CA . PRO A 1 111 ? 10.976 -11.107 7.770 1.00 84.81 111 PRO A CA 1
ATOM 879 C C . PRO A 1 111 ? 11.650 -11.549 6.460 1.00 84.81 111 PRO A C 1
ATOM 881 O O . PRO A 1 111 ? 12.792 -11.992 6.462 1.00 84.81 111 PRO A O 1
ATOM 884 N N . VAL A 1 112 ? 10.961 -11.374 5.330 1.00 91.81 112 VAL A N 1
ATOM 885 C CA . VAL A 1 112 ? 11.508 -11.531 3.979 1.00 91.81 112 VAL A CA 1
ATOM 886 C C . VAL A 1 112 ? 11.109 -10.327 3.124 1.00 91.81 112 VAL A C 1
ATOM 888 O O . VAL A 1 112 ? 10.056 -9.735 3.383 1.00 91.81 112 VAL A O 1
ATOM 891 N N . PRO A 1 113 ? 11.897 -9.954 2.099 1.00 92.81 113 PRO A N 1
ATOM 892 C CA . PRO A 1 113 ? 11.521 -8.887 1.184 1.00 92.81 113 PRO A CA 1
ATOM 893 C C . PRO A 1 113 ? 10.190 -9.165 0.481 1.00 92.81 113 PRO A C 1
ATOM 895 O O . PRO A 1 113 ? 10.000 -10.241 -0.092 1.00 92.81 113 PRO A O 1
ATOM 898 N N . ARG A 1 114 ? 9.297 -8.176 0.504 1.00 95.44 114 ARG A N 1
ATOM 899 C CA . ARG A 1 114 ? 7.977 -8.209 -0.138 1.00 95.44 114 ARG A CA 1
ATOM 900 C C . ARG A 1 114 ? 7.865 -7.077 -1.150 1.00 95.44 114 ARG A C 1
ATOM 902 O O . ARG A 1 114 ? 8.323 -5.966 -0.876 1.00 95.44 114 ARG A O 1
ATOM 909 N N . TYR A 1 115 ? 7.244 -7.360 -2.289 1.00 95.50 115 TYR A N 1
ATOM 910 C CA . TYR A 1 115 ? 7.110 -6.434 -3.408 1.00 95.50 115 TYR A CA 1
ATOM 911 C C . TYR A 1 115 ? 5.664 -6.377 -3.887 1.00 95.50 115 TYR A C 1
ATOM 913 O O . TYR A 1 115 ? 5.110 -7.398 -4.296 1.00 95.50 115 TYR A O 1
ATOM 921 N N . ASN A 1 116 ? 5.071 -5.187 -3.892 1.00 95.25 116 ASN A N 1
ATOM 922 C CA . ASN A 1 116 ? 3.886 -4.948 -4.706 1.00 95.25 116 ASN A CA 1
ATOM 923 C C . ASN A 1 116 ? 4.264 -5.021 -6.181 1.00 95.25 116 ASN A C 1
ATOM 925 O O . ASN A 1 116 ? 5.381 -4.675 -6.573 1.00 95.25 116 ASN A O 1
ATOM 929 N N . VAL A 1 117 ? 3.312 -5.466 -6.992 1.00 95.44 117 VAL A N 1
ATOM 930 C CA . VAL A 1 117 ? 3.475 -5.588 -8.436 1.00 95.44 117 VAL A CA 1
ATOM 931 C C . VAL A 1 117 ? 2.573 -4.565 -9.101 1.00 95.44 117 VAL A C 1
ATOM 933 O O . VAL A 1 117 ? 1.355 -4.640 -8.974 1.00 95.44 117 VAL A O 1
ATOM 936 N N . VAL A 1 118 ? 3.180 -3.635 -9.829 1.00 93.06 118 VAL A N 1
ATOM 937 C CA . VAL A 1 118 ? 2.482 -2.659 -10.661 1.00 93.06 118 VAL A CA 1
ATOM 938 C C . VAL A 1 118 ? 2.735 -3.037 -12.113 1.00 93.06 118 VAL A C 1
ATOM 940 O O . VAL A 1 118 ? 3.864 -2.965 -12.603 1.00 93.06 118 VAL A O 1
ATOM 943 N N . CYS A 1 119 ? 1.697 -3.499 -12.805 1.00 90.94 119 CYS A N 1
ATOM 944 C CA . CYS A 1 119 ? 1.777 -3.819 -14.225 1.00 90.94 119 CYS A CA 1
ATOM 945 C C . CYS A 1 119 ? 0.407 -3.703 -14.915 1.00 90.94 119 CYS A C 1
ATOM 947 O O . CYS A 1 119 ? -0.591 -4.081 -14.304 1.00 90.94 119 CYS A O 1
ATOM 949 N N . PRO A 1 120 ? 0.343 -3.255 -16.179 1.00 90.88 120 PRO A N 1
ATOM 950 C CA . PRO A 1 120 ? 1.469 -2.760 -16.969 1.00 90.88 120 PRO A CA 1
ATOM 951 C C . PRO A 1 120 ? 1.890 -1.332 -16.569 1.00 90.88 120 PRO A C 1
ATOM 953 O O . PRO A 1 120 ? 1.081 -0.522 -16.118 1.00 90.88 120 PRO A O 1
ATOM 956 N N . VAL A 1 121 ? 3.182 -1.040 -16.731 1.00 91.62 121 VAL A N 1
ATOM 957 C CA . VAL A 1 121 ? 3.766 0.302 -16.602 1.00 91.62 121 VAL A CA 1
ATOM 958 C C . VAL A 1 121 ? 4.465 0.640 -17.911 1.00 91.62 121 VAL A C 1
ATOM 960 O O . VAL A 1 121 ? 5.205 -0.183 -18.443 1.00 91.62 121 VAL A O 1
ATOM 963 N N . TYR A 1 122 ? 4.255 1.844 -18.428 1.00 91.69 122 TYR A N 1
ATOM 964 C CA . TYR A 1 122 ? 4.913 2.313 -19.645 1.00 91.69 122 TYR A CA 1
ATOM 965 C C . TYR A 1 122 ? 5.974 3.351 -19.312 1.00 91.69 122 TYR A C 1
ATOM 967 O O . TYR A 1 122 ? 5.750 4.226 -18.477 1.00 91.69 122 TYR A O 1
ATOM 975 N N . VAL A 1 123 ? 7.123 3.263 -19.979 1.00 92.94 123 VAL A N 1
ATOM 976 C CA . VAL A 1 123 ? 8.092 4.360 -20.006 1.00 92.94 123 VAL A CA 1
ATOM 977 C C . VAL A 1 123 ? 7.601 5.343 -21.057 1.00 92.94 123 VAL A C 1
ATOM 979 O O . VAL A 1 123 ? 7.445 4.965 -22.216 1.00 92.94 123 VAL A O 1
ATOM 982 N N . VAL A 1 124 ? 7.310 6.570 -20.646 1.00 89.69 124 VAL A N 1
ATOM 983 C CA . VAL A 1 124 ? 6.694 7.575 -21.523 1.00 89.69 124 VAL A CA 1
ATOM 984 C C . VAL A 1 124 ? 7.665 8.690 -21.888 1.00 89.69 124 VAL A C 1
ATOM 986 O O . VAL A 1 124 ? 7.543 9.267 -22.960 1.00 89.69 124 VAL A O 1
ATOM 989 N N . GLY A 1 125 ? 8.689 8.923 -21.067 1.00 91.06 125 GLY A N 1
ATOM 990 C CA . GLY A 1 125 ? 9.735 9.894 -21.368 1.00 91.06 125 GLY A CA 1
ATOM 991 C C . GLY A 1 125 ? 11.007 9.699 -20.562 1.00 91.06 125 GLY A C 1
ATOM 992 O O . GLY A 1 125 ? 11.126 8.786 -19.741 1.00 91.06 125 GLY A O 1
ATOM 993 N N . GLU A 1 126 ? 11.957 10.599 -20.788 1.00 93.38 126 GLU A N 1
ATOM 994 C CA . GLU A 1 126 ? 13.270 10.590 -20.155 1.00 93.38 126 GLU A CA 1
ATOM 995 C C . GLU A 1 126 ? 13.779 12.020 -19.942 1.00 93.38 126 GLU A C 1
ATOM 997 O O . GLU A 1 126 ? 13.797 12.838 -20.859 1.00 93.38 126 GLU A O 1
ATOM 1002 N N . GLU A 1 127 ? 14.239 12.313 -18.730 1.00 92.44 127 GLU A N 1
ATOM 1003 C CA . GLU A 1 127 ? 14.836 13.588 -18.352 1.00 92.44 127 GLU A CA 1
ATOM 1004 C C . GLU A 1 127 ? 16.342 13.409 -18.143 1.00 92.44 127 GLU A C 1
ATOM 1006 O O . GLU A 1 127 ? 16.807 13.095 -17.047 1.00 92.44 127 GLU A O 1
ATOM 1011 N N . TRP A 1 128 ? 17.121 13.637 -19.200 1.00 92.00 128 TRP A N 1
ATOM 1012 C CA . TRP A 1 128 ? 18.571 13.412 -19.208 1.00 92.00 128 TRP A CA 1
ATOM 1013 C C . TRP A 1 128 ? 19.322 14.232 -18.154 1.00 92.00 128 TRP A C 1
ATOM 1015 O O . TRP A 1 128 ? 20.173 13.697 -17.448 1.00 92.00 128 TRP A O 1
ATOM 1025 N N . HIS A 1 129 ? 18.971 15.512 -17.998 1.00 91.56 129 HIS A N 1
ATOM 1026 C CA . HIS A 1 129 ? 19.596 16.401 -17.011 1.00 91.56 129 HIS A CA 1
ATOM 1027 C C . HIS A 1 129 ? 19.403 15.905 -15.572 1.00 91.56 129 HIS A C 1
ATOM 1029 O O . HIS A 1 129 ? 20.302 16.039 -14.746 1.00 91.56 129 HIS A O 1
ATOM 1035 N N . ASN A 1 130 ? 18.249 15.292 -15.298 1.00 91.25 130 ASN A N 1
ATOM 1036 C CA . ASN A 1 130 ? 17.886 14.766 -13.984 1.00 91.25 130 ASN A CA 1
ATOM 1037 C C . ASN A 1 130 ? 18.138 13.254 -13.856 1.00 91.25 130 ASN A C 1
ATOM 1039 O O . ASN A 1 130 ? 17.833 12.681 -12.812 1.00 91.25 130 ASN A O 1
ATOM 1043 N N . LYS A 1 131 ? 18.669 12.608 -14.905 1.00 93.19 131 LYS A N 1
ATOM 1044 C CA . LYS A 1 131 ? 19.020 11.179 -14.958 1.00 93.19 131 LYS A CA 1
ATOM 1045 C C . LYS A 1 131 ? 17.873 10.271 -14.515 1.00 93.19 131 LYS A C 1
ATOM 1047 O O . LYS A 1 131 ? 18.031 9.422 -13.636 1.00 93.19 131 LYS A O 1
ATOM 1052 N N . ARG A 1 132 ? 16.689 10.480 -15.091 1.00 93.12 132 ARG A N 1
ATOM 1053 C CA . ARG A 1 132 ? 15.473 9.746 -14.713 1.00 93.12 132 ARG A CA 1
ATOM 1054 C C . ARG A 1 132 ? 14.548 9.493 -15.893 1.00 93.12 132 ARG A C 1
ATOM 1056 O O . ARG A 1 132 ? 14.432 10.315 -16.795 1.00 93.12 132 ARG A O 1
ATOM 1063 N N . PHE A 1 133 ? 13.873 8.356 -15.858 1.00 94.25 133 PHE A N 1
ATOM 1064 C CA . PHE A 1 133 ? 12.768 8.009 -16.741 1.00 94.25 133 PHE A CA 1
ATOM 1065 C C . PHE A 1 133 ? 11.440 8.475 -16.150 1.00 94.25 133 PHE A C 1
ATOM 1067 O O . PHE A 1 133 ? 11.309 8.648 -14.938 1.00 94.25 133 PHE A O 1
ATOM 1074 N N . ILE A 1 134 ? 10.446 8.640 -17.015 1.00 93.12 134 ILE A N 1
ATOM 1075 C CA . ILE A 1 134 ? 9.074 8.967 -16.646 1.00 93.12 134 ILE A CA 1
ATOM 1076 C C . ILE A 1 134 ? 8.224 7.717 -16.871 1.00 93.12 134 ILE A C 1
ATOM 1078 O O . ILE A 1 134 ? 8.168 7.205 -17.990 1.00 93.12 134 ILE A O 1
ATOM 1082 N N . LEU A 1 135 ? 7.594 7.208 -15.811 1.00 92.44 135 LEU A N 1
ATOM 1083 C CA . LEU A 1 135 ? 6.775 6.001 -15.829 1.00 92.44 135 LEU A CA 1
ATOM 1084 C C . LEU A 1 135 ? 5.289 6.330 -15.648 1.00 92.44 135 LEU A C 1
ATOM 1086 O O . LEU A 1 135 ? 4.912 7.152 -14.809 1.00 92.44 135 LEU A O 1
ATOM 1090 N N . MET A 1 136 ? 4.448 5.614 -16.391 1.00 89.06 136 MET A N 1
ATOM 1091 C CA . MET A 1 136 ? 2.993 5.686 -16.311 1.00 89.06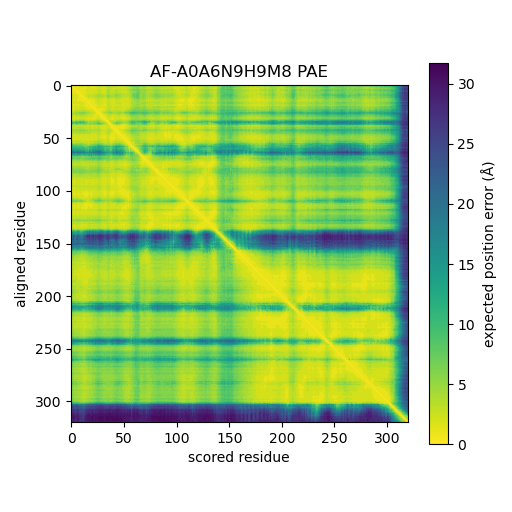 136 MET A CA 1
ATOM 1092 C C . MET A 1 136 ? 2.396 4.296 -16.050 1.00 89.06 136 MET A C 1
ATOM 1094 O O . MET A 1 136 ? 2.337 3.467 -16.963 1.00 89.06 136 MET A O 1
ATOM 1098 N N . PRO A 1 137 ? 1.952 4.012 -14.815 1.00 88.88 137 PRO A N 1
ATOM 1099 C CA . PRO A 1 137 ? 1.050 2.902 -14.535 1.00 88.88 137 PRO A CA 1
ATOM 1100 C C . PRO A 1 137 ? -0.301 3.133 -15.219 1.00 88.88 137 PRO A C 1
ATOM 1102 O O . PRO A 1 137 ? -0.864 4.222 -15.105 1.00 88.88 137 PRO A O 1
ATOM 1105 N N . VAL A 1 138 ? -0.837 2.112 -15.884 1.00 81.06 138 VAL A N 1
ATOM 1106 C CA . VAL A 1 138 ? -2.171 2.170 -16.509 1.00 81.06 138 VAL A CA 1
ATOM 1107 C C . VAL A 1 138 ? -3.069 1.066 -15.962 1.00 81.06 138 VAL A C 1
ATOM 1109 O O . VAL A 1 138 ? -2.571 0.043 -15.474 1.00 81.06 138 VAL A O 1
ATOM 1112 N N . THR A 1 139 ? -4.387 1.263 -16.018 1.00 69.81 139 THR A N 1
ATOM 1113 C CA . THR A 1 139 ? -5.328 0.163 -15.775 1.00 69.81 139 THR A CA 1
ATOM 1114 C C . THR A 1 139 ? -5.498 -0.658 -17.058 1.00 69.81 139 THR A C 1
ATOM 1116 O O . THR A 1 139 ? -5.214 -0.176 -18.154 1.00 69.81 139 THR A O 1
ATOM 1119 N N . MET A 1 140 ? -5.891 -1.928 -16.930 1.00 56.91 140 MET A N 1
ATOM 1120 C CA . MET A 1 140 ? -6.081 -2.809 -18.092 1.00 56.91 140 MET A CA 1
ATOM 1121 C C . MET A 1 140 ? -7.292 -2.412 -18.952 1.00 56.91 140 MET A C 1
ATOM 1123 O O . MET A 1 140 ? -7.307 -2.738 -20.136 1.00 56.91 140 MET A O 1
ATOM 1127 N N . ASP A 1 141 ? -8.253 -1.690 -18.368 1.00 57.12 141 ASP A N 1
ATOM 1128 C CA . ASP A 1 141 ? -9.490 -1.248 -19.024 1.00 57.12 141 ASP A CA 1
ATOM 1129 C C . ASP A 1 141 ? -9.363 0.139 -19.678 1.00 57.12 141 ASP A C 1
ATOM 1131 O O . ASP A 1 141 ? -10.277 0.595 -20.367 1.00 57.12 141 ASP A O 1
ATOM 1135 N N . ASP A 1 142 ? -8.230 0.819 -19.485 1.00 57.69 142 ASP A N 1
ATOM 1136 C CA . ASP A 1 142 ? -7.997 2.133 -20.069 1.00 57.69 142 ASP A CA 1
ATOM 1137 C C . ASP A 1 142 ? -7.527 2.036 -21.528 1.00 57.69 142 ASP A C 1
ATOM 1139 O O . ASP A 1 142 ? -6.679 1.219 -21.899 1.00 57.69 142 ASP A O 1
ATOM 1143 N N . ALA A 1 143 ? -8.080 2.919 -22.365 1.00 44.16 143 ALA A N 1
ATOM 1144 C CA . ALA A 1 143 ? -7.700 3.087 -23.764 1.00 44.16 143 ALA A CA 1
ATOM 1145 C C . ALA A 1 143 ? -6.181 3.348 -23.921 1.00 44.16 143 ALA A C 1
ATOM 1147 O O . ALA A 1 143 ? -5.541 3.904 -23.025 1.00 44.16 143 ALA A O 1
ATOM 1148 N N . PRO A 1 144 ? -5.574 2.933 -25.052 1.00 49.62 144 PRO A N 1
ATOM 1149 C CA . PRO A 1 144 ? -4.134 2.732 -25.147 1.00 49.62 144 PRO A CA 1
ATOM 1150 C C . PRO A 1 144 ? -3.294 4.023 -25.035 1.00 49.62 144 PRO A C 1
ATOM 1152 O O . PRO A 1 144 ? -3.808 5.117 -25.261 1.00 49.62 144 PRO A O 1
ATOM 1155 N N . PRO A 1 145 ? -1.963 3.893 -24.810 1.00 53.16 145 PRO A N 1
ATOM 1156 C CA . PRO A 1 145 ? -0.957 4.967 -24.657 1.00 53.16 145 PRO A CA 1
ATOM 1157 C C . PRO A 1 145 ? -0.762 5.914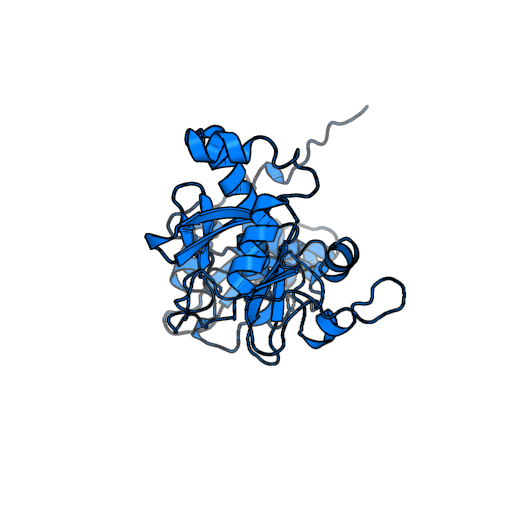 -25.864 1.00 53.16 145 PRO A C 1
ATOM 1159 O O . PRO A 1 145 ? 0.308 6.501 -26.031 1.00 53.16 145 PRO A O 1
ATOM 1162 N N . VAL A 1 146 ? -1.738 6.018 -26.768 1.00 48.19 146 VAL A N 1
ATOM 1163 C CA . VAL A 1 146 ? -1.617 6.670 -28.080 1.00 48.19 146 VAL A CA 1
ATOM 1164 C C . VAL A 1 146 ? -1.603 8.201 -27.964 1.00 48.19 146 VAL A C 1
ATOM 1166 O O . VAL A 1 146 ? -0.970 8.851 -28.790 1.00 48.19 146 VAL A O 1
ATOM 1169 N N . GLU A 1 147 ? -2.179 8.779 -26.906 1.00 54.88 147 GLU A N 1
ATOM 1170 C CA . GLU A 1 147 ? -2.225 10.240 -26.696 1.00 54.88 147 GLU A CA 1
ATOM 1171 C C . GLU A 1 147 ? -1.052 10.801 -25.866 1.00 54.88 147 GLU A C 1
ATOM 1173 O O . GLU A 1 147 ? -0.811 12.007 -25.867 1.00 54.88 147 GLU A O 1
ATOM 1178 N N . ILE A 1 148 ? -0.256 9.945 -25.211 1.00 55.03 148 ILE A N 1
ATOM 1179 C CA . ILE A 1 148 ? 0.796 10.389 -24.277 1.00 55.03 148 ILE A CA 1
ATOM 1180 C C . ILE A 1 148 ? 1.974 11.038 -25.015 1.00 55.03 148 ILE A C 1
ATOM 1182 O O . ILE A 1 148 ? 2.509 12.039 -24.552 1.00 55.03 148 ILE A O 1
ATOM 1186 N N . GLY A 1 149 ? 2.351 10.520 -26.190 1.00 52.38 149 GLY A N 1
ATOM 1187 C CA . GLY A 1 149 ? 3.452 11.090 -26.978 1.00 52.38 149 GLY A CA 1
ATOM 1188 C C . GLY A 1 149 ? 3.184 12.539 -27.402 1.00 52.38 149 GLY A C 1
ATOM 1189 O O . GLY A 1 149 ? 4.044 13.397 -27.240 1.00 52.38 149 GLY A O 1
ATOM 1190 N N . SER A 1 150 ? 1.957 12.830 -27.853 1.00 53.41 150 SER A N 1
ATOM 1191 C CA . SER A 1 150 ? 1.531 14.193 -28.201 1.00 53.41 150 SER A CA 1
ATOM 1192 C C . SER A 1 150 ? 1.409 15.093 -26.967 1.00 53.41 150 SER A C 1
ATOM 1194 O O . SER A 1 150 ? 1.745 16.276 -27.041 1.00 53.41 150 SER A O 1
ATOM 1196 N N . ALA A 1 151 ? 0.930 14.555 -25.840 1.00 55.44 151 ALA A N 1
ATOM 1197 C CA . ALA A 1 151 ? 0.760 15.299 -24.593 1.00 55.44 151 ALA A CA 1
ATOM 1198 C C . ALA A 1 151 ? 2.093 15.633 -23.901 1.00 55.44 151 ALA A C 1
ATOM 1200 O O . ALA A 1 151 ? 2.188 16.635 -23.200 1.00 55.44 151 ALA A O 1
ATOM 1201 N N . MET A 1 152 ? 3.153 14.856 -24.127 1.00 55.53 152 MET A N 1
ATOM 1202 C CA . MET A 1 152 ? 4.484 15.182 -23.607 1.00 55.53 152 MET A CA 1
ATOM 1203 C C . MET A 1 152 ? 5.156 16.342 -24.343 1.00 55.53 152 MET A C 1
ATOM 1205 O O . MET A 1 152 ? 5.876 17.112 -23.714 1.00 55.53 152 MET A O 1
ATOM 1209 N N . GLU A 1 153 ? 4.887 16.508 -25.640 1.00 56.09 153 GLU A N 1
ATOM 1210 C CA . GLU A 1 153 ? 5.380 17.654 -26.418 1.00 56.09 153 GLU A CA 1
ATOM 1211 C C . GLU A 1 153 ? 4.581 18.940 -26.146 1.00 56.09 153 GLU A C 1
ATOM 1213 O O . GLU A 1 153 ? 5.156 20.026 -26.120 1.00 56.09 153 GLU A O 1
ATOM 1218 N N . HIS A 1 154 ? 3.268 18.831 -25.911 1.00 59.66 154 HIS A N 1
ATOM 1219 C CA . HIS A 1 154 ? 2.360 19.984 -25.780 1.00 59.66 154 HIS A CA 1
ATOM 1220 C C . HIS A 1 154 ? 1.924 20.283 -24.334 1.00 59.66 154 HIS A C 1
ATOM 1222 O O . HIS A 1 154 ? 1.201 21.251 -24.092 1.00 59.66 154 HIS A O 1
ATOM 1228 N N . GLY A 1 155 ? 2.372 19.470 -23.376 1.00 60.75 155 GLY A N 1
ATOM 1229 C CA . GLY A 1 155 ? 1.915 19.479 -21.991 1.00 60.75 155 GLY A CA 1
ATOM 1230 C C . GLY A 1 155 ? 0.571 18.766 -21.807 1.00 60.75 155 GLY A C 1
ATOM 1231 O O . GLY A 1 155 ? -0.337 18.874 -22.631 1.00 60.75 155 GLY A O 1
ATOM 1232 N N . PHE A 1 156 ? 0.427 18.059 -20.683 1.00 67.00 156 PHE A N 1
ATOM 1233 C CA . PHE A 1 156 ? -0.844 17.436 -20.316 1.00 67.00 156 PHE A CA 1
ATOM 1234 C C . PHE A 1 156 ? -1.892 18.495 -19.972 1.00 67.00 156 PHE A C 1
ATOM 1236 O O . PHE A 1 156 ? -1.643 19.404 -19.171 1.00 67.00 156 PHE A O 1
ATOM 1243 N N . ARG A 1 157 ? -3.100 18.340 -20.509 1.00 72.19 157 ARG A N 1
ATOM 1244 C CA . ARG A 1 157 ? -4.268 19.131 -20.100 1.00 72.19 157 ARG A CA 1
ATOM 1245 C C . ARG A 1 157 ? -4.667 18.773 -18.665 1.00 72.19 157 ARG A C 1
ATOM 1247 O O . ARG A 1 157 ? -4.440 17.662 -18.197 1.00 72.19 157 ARG A O 1
ATOM 1254 N N . GLU A 1 158 ? -5.353 19.674 -17.962 1.00 72.31 158 GLU A N 1
ATOM 1255 C CA . GLU A 1 158 ? -5.790 19.423 -16.573 1.00 72.31 158 GLU A CA 1
ATOM 1256 C C . GLU A 1 158 ? -6.714 18.199 -16.420 1.00 72.31 158 GLU A C 1
ATOM 1258 O O . GLU A 1 158 ? -6.737 17.548 -15.376 1.00 72.31 158 GLU A O 1
ATOM 1263 N N . LEU A 1 159 ? -7.482 17.845 -17.456 1.00 69.75 159 LEU A N 1
ATOM 1264 C CA . LEU A 1 159 ? -8.267 16.607 -17.456 1.00 69.75 159 LEU A CA 1
ATOM 1265 C C . LEU A 1 159 ? -7.368 15.361 -17.499 1.00 69.75 159 LEU A C 1
ATOM 1267 O O . LEU A 1 159 ? -7.580 14.433 -16.721 1.00 69.75 159 LEU A O 1
ATOM 1271 N N . GLU A 1 160 ? -6.340 15.375 -18.346 1.00 75.19 160 GLU A N 1
ATOM 1272 C CA . GLU A 1 160 ? -5.366 14.287 -18.485 1.00 75.19 160 GLU A CA 1
ATOM 1273 C C . GLU A 1 160 ? -4.551 14.125 -17.199 1.00 75.19 160 GLU A C 1
ATOM 1275 O O . GLU A 1 160 ? -4.443 13.018 -16.679 1.00 75.19 160 GLU A O 1
ATOM 1280 N N . LYS A 1 161 ? -4.074 15.230 -16.604 1.00 74.81 161 LYS A N 1
ATOM 1281 C CA . LYS A 1 161 ? -3.377 15.203 -15.306 1.00 74.81 161 LYS A CA 1
ATOM 1282 C C . LYS A 1 161 ? -4.237 14.585 -14.205 1.00 74.81 161 LYS A C 1
ATOM 1284 O O . LYS A 1 161 ? -3.741 13.792 -13.408 1.00 74.81 161 LYS A O 1
ATOM 1289 N N . ARG A 1 162 ? -5.531 14.925 -14.138 1.00 77.00 162 ARG A N 1
ATOM 1290 C CA . ARG A 1 162 ? -6.457 14.333 -13.153 1.00 77.00 162 ARG A CA 1
ATOM 1291 C C . ARG A 1 162 ? -6.612 12.829 -13.351 1.00 77.00 162 ARG A C 1
ATOM 1293 O O . ARG A 1 162 ? -6.583 12.094 -12.365 1.00 77.00 162 ARG A O 1
ATOM 1300 N N . TYR A 1 163 ? -6.749 12.383 -14.596 1.00 80.62 163 TYR A N 1
ATOM 1301 C CA . TYR A 1 163 ? -6.802 10.962 -14.925 1.00 80.62 163 TYR A CA 1
ATOM 1302 C C . TYR A 1 163 ? -5.498 10.249 -14.529 1.00 80.62 163 TYR A C 1
ATOM 1304 O O . TYR A 1 163 ? -5.545 9.303 -13.747 1.00 80.62 163 TYR A O 1
ATOM 1312 N N . ILE A 1 164 ? -4.336 10.765 -14.940 1.00 81.69 164 ILE A N 1
ATOM 1313 C CA . ILE A 1 164 ? -3.018 10.198 -14.607 1.00 81.69 164 ILE A CA 1
ATOM 1314 C C . ILE A 1 164 ? -2.837 10.077 -13.091 1.00 81.69 164 ILE A C 1
ATOM 1316 O O . ILE A 1 164 ? -2.479 9.011 -12.590 1.00 81.69 164 ILE A O 1
ATOM 1320 N N . ARG A 1 165 ? -3.135 11.145 -12.340 1.00 82.62 165 ARG A N 1
ATOM 1321 C CA . ARG A 1 165 ? -3.042 11.141 -10.872 1.00 82.62 165 ARG A CA 1
ATOM 1322 C C . ARG A 1 165 ? -3.948 10.083 -10.249 1.00 82.62 165 ARG A C 1
ATOM 1324 O O . ARG A 1 165 ? -3.531 9.414 -9.305 1.00 82.62 165 ARG A O 1
ATOM 1331 N N . ARG A 1 166 ? -5.166 9.899 -10.772 1.00 82.69 166 ARG A N 1
ATOM 1332 C CA . ARG A 1 166 ? -6.077 8.836 -10.324 1.00 82.69 166 ARG A CA 1
ATOM 1333 C C . ARG A 1 166 ? -5.483 7.455 -10.596 1.00 82.69 166 ARG A C 1
ATOM 1335 O O . ARG A 1 166 ? -5.446 6.642 -9.674 1.00 82.69 166 ARG A O 1
ATOM 1342 N N . SER A 1 167 ? -4.979 7.212 -11.803 1.00 83.69 167 SER A N 1
ATOM 1343 C CA . SER A 1 167 ? -4.368 5.934 -12.188 1.00 83.69 167 SER A CA 1
ATOM 1344 C C . SER A 1 167 ? -3.154 5.605 -11.317 1.00 83.69 167 SER A C 1
ATOM 1346 O O . SER A 1 167 ? -3.054 4.503 -10.779 1.00 83.69 167 SER A O 1
ATOM 1348 N N . VAL A 1 168 ? -2.271 6.578 -11.079 1.00 85.81 168 VAL A N 1
ATOM 1349 C CA . VAL A 1 168 ? -1.118 6.428 -10.177 1.00 85.81 168 VAL A CA 1
ATOM 1350 C C . VAL A 1 168 ? -1.566 6.160 -8.739 1.00 85.81 168 VAL A C 1
ATOM 1352 O O . VAL A 1 168 ? -1.059 5.238 -8.095 1.00 85.81 168 VAL A O 1
ATOM 1355 N N . LYS A 1 169 ? -2.567 6.891 -8.237 1.00 84.19 169 LYS A N 1
ATOM 1356 C CA . LYS A 1 169 ? -3.135 6.655 -6.904 1.00 84.19 169 LYS A CA 1
ATOM 1357 C C . LYS A 1 169 ? -3.672 5.226 -6.757 1.00 84.19 169 LYS A C 1
ATOM 1359 O O . LYS A 1 169 ? -3.340 4.565 -5.776 1.00 84.19 169 LYS A O 1
ATOM 1364 N N . GLN A 1 170 ? -4.435 4.740 -7.734 1.00 85.06 170 GLN A N 1
ATOM 1365 C CA . GLN A 1 170 ? -5.079 3.422 -7.703 1.00 85.06 170 GLN A CA 1
ATOM 1366 C C . GLN A 1 170 ? -4.113 2.251 -7.932 1.00 85.06 170 GLN A C 1
ATOM 1368 O O . GLN A 1 170 ? -4.270 1.207 -7.309 1.00 85.06 170 GLN A O 1
ATOM 1373 N N . ARG A 1 171 ? -3.119 2.394 -8.818 1.00 87.06 171 ARG A N 1
ATOM 1374 C CA . ARG A 1 171 ? -2.220 1.287 -9.207 1.00 87.06 171 ARG A CA 1
ATOM 1375 C C . ARG A 1 171 ? -0.940 1.219 -8.385 1.00 87.06 171 ARG A C 1
ATOM 1377 O O . ARG A 1 171 ? -0.361 0.144 -8.267 1.00 87.06 171 ARG A O 1
ATOM 1384 N N . LEU A 1 172 ? -0.483 2.345 -7.839 1.00 86.88 172 LEU A N 1
ATOM 1385 C CA . LEU A 1 172 ? 0.763 2.415 -7.079 1.00 86.88 172 LEU A CA 1
ATOM 1386 C C . LEU A 1 172 ? 0.508 2.712 -5.603 1.00 86.88 172 LEU A C 1
ATOM 1388 O O . LEU A 1 172 ? 0.868 1.904 -4.750 1.00 86.88 172 LEU A O 1
ATOM 1392 N N . HIS A 1 173 ? -0.090 3.863 -5.286 1.00 86.31 173 HIS A N 1
ATOM 1393 C CA . HIS A 1 173 ? -0.116 4.346 -3.902 1.00 86.31 173 HIS A CA 1
ATOM 1394 C C . HIS A 1 173 ? -1.043 3.533 -2.997 1.00 86.31 173 HIS A C 1
ATOM 1396 O O . HIS A 1 173 ? -0.612 3.117 -1.924 1.00 86.31 173 HIS A O 1
ATOM 1402 N N . GLN A 1 174 ? -2.277 3.259 -3.427 1.00 87.81 174 GLN A N 1
ATOM 1403 C CA . GLN A 1 174 ? -3.247 2.509 -2.623 1.00 87.81 174 GLN A CA 1
ATOM 1404 C C . GLN A 1 174 ? -2.809 1.056 -2.365 1.00 87.81 174 GLN A C 1
ATOM 1406 O O . GLN A 1 174 ? -2.778 0.668 -1.195 1.00 87.81 174 GLN A O 1
ATOM 1411 N N . PRO A 1 175 ? -2.386 0.256 -3.370 1.00 91.00 175 PRO A N 1
ATOM 1412 C CA . PRO A 1 175 ? -1.926 -1.109 -3.118 1.00 91.00 175 PRO A CA 1
ATOM 1413 C C . PRO A 1 175 ? -0.657 -1.147 -2.265 1.00 91.00 175 PRO A C 1
ATOM 1415 O O . PRO A 1 175 ? -0.503 -2.033 -1.425 1.00 91.00 175 PRO A O 1
ATOM 1418 N N . ARG A 1 176 ? 0.249 -0.173 -2.441 1.00 90.25 176 ARG A N 1
ATOM 1419 C CA . ARG A 1 176 ? 1.454 -0.048 -1.616 1.00 90.25 176 ARG A CA 1
ATOM 1420 C C . ARG A 1 176 ? 1.102 0.233 -0.155 1.00 90.25 176 ARG A C 1
ATOM 1422 O O . ARG A 1 176 ? 1.537 -0.517 0.714 1.00 90.25 176 ARG A O 1
ATOM 1429 N N . PHE A 1 177 ? 0.309 1.275 0.103 1.00 91.31 177 PHE A N 1
ATOM 1430 C CA . PHE A 1 177 ? -0.146 1.637 1.449 1.00 91.31 177 PHE A CA 1
ATOM 1431 C C . PHE A 1 177 ? -0.845 0.456 2.123 1.00 91.31 177 PHE A C 1
ATOM 1433 O O . PHE A 1 177 ? -0.509 0.084 3.248 1.00 91.31 177 PHE A O 1
ATOM 1440 N N . ARG A 1 178 ? -1.750 -0.198 1.387 1.00 94.00 178 ARG A N 1
ATOM 1441 C CA . ARG A 1 178 ? -2.427 -1.411 1.831 1.00 94.00 178 ARG A CA 1
ATOM 1442 C C . ARG A 1 178 ? -1.443 -2.478 2.294 1.00 94.00 178 ARG A C 1
ATOM 1444 O O . ARG A 1 178 ? -1.569 -2.969 3.413 1.00 94.00 178 ARG A O 1
ATOM 1451 N N . SER A 1 179 ? -0.483 -2.843 1.450 1.00 94.56 179 SER A N 1
ATOM 1452 C CA . SER A 1 179 ? 0.503 -3.869 1.786 1.00 94.56 179 SER A CA 1
ATOM 1453 C C . SER A 1 179 ? 1.344 -3.493 2.999 1.00 94.56 179 SER A C 1
ATOM 1455 O O . SER A 1 179 ? 1.575 -4.341 3.858 1.00 94.56 179 SER A O 1
ATOM 1457 N N . GLU A 1 180 ? 1.800 -2.243 3.089 1.00 93.44 180 GLU A N 1
ATOM 1458 C CA . GLU A 1 180 ? 2.609 -1.763 4.214 1.00 93.44 180 GLU A CA 1
ATOM 1459 C C . GLU A 1 180 ? 1.830 -1.857 5.538 1.00 93.44 180 GLU A C 1
ATOM 1461 O O . GLU A 1 180 ? 2.350 -2.389 6.523 1.00 93.44 180 GLU A O 1
ATOM 1466 N N . VAL A 1 181 ? 0.559 -1.437 5.548 1.00 95.38 181 VAL A N 1
ATOM 1467 C CA . VAL A 1 181 ? -0.329 -1.554 6.715 1.00 95.38 181 VAL A CA 1
ATOM 1468 C C . VAL A 1 181 ? -0.592 -3.018 7.063 1.00 95.38 181 VAL A C 1
ATOM 1470 O O . VAL A 1 181 ? -0.349 -3.429 8.195 1.00 95.38 181 VAL A O 1
ATOM 1473 N N . LEU A 1 182 ? -1.029 -3.846 6.111 1.00 96.25 182 LEU A N 1
ATOM 1474 C CA . LEU A 1 182 ? -1.323 -5.258 6.383 1.00 96.25 182 LEU A CA 1
ATOM 1475 C C . LEU A 1 182 ? -0.093 -5.996 6.926 1.00 96.25 182 LEU A C 1
ATOM 1477 O O . LEU A 1 182 ? -0.212 -6.735 7.902 1.00 96.25 182 LEU A O 1
ATOM 1481 N N . LEU A 1 183 ? 1.095 -5.760 6.363 1.00 94.88 183 LEU A N 1
ATOM 1482 C CA . LEU A 1 183 ? 2.336 -6.361 6.856 1.00 94.88 183 LEU A CA 1
ATOM 1483 C C . LEU A 1 183 ? 2.683 -5.894 8.278 1.00 94.88 183 LEU A C 1
ATOM 1485 O O . LEU A 1 183 ? 3.103 -6.720 9.091 1.00 94.88 183 LEU A O 1
ATOM 1489 N N . ALA A 1 184 ? 2.463 -4.619 8.617 1.00 94.56 184 ALA A N 1
ATOM 1490 C CA . ALA A 1 184 ? 2.698 -4.096 9.966 1.00 94.56 184 ALA A CA 1
ATOM 1491 C C . ALA A 1 184 ? 1.790 -4.737 11.033 1.00 94.56 184 ALA A C 1
ATOM 1493 O O . ALA A 1 184 ? 2.214 -4.922 12.177 1.00 94.56 184 ALA A O 1
ATOM 1494 N N . TYR A 1 185 ? 0.574 -5.128 10.646 1.00 96.56 185 TYR A N 1
ATOM 1495 C CA . TYR A 1 185 ? -0.380 -5.870 11.478 1.00 96.56 185 TYR A CA 1
ATOM 1496 C C . TYR A 1 185 ? -0.262 -7.395 11.310 1.00 96.56 185 TYR A C 1
ATOM 1498 O O . TYR A 1 185 ? -1.124 -8.142 11.768 1.00 96.56 185 TYR A O 1
ATOM 1506 N N . GLU A 1 186 ? 0.808 -7.886 10.677 1.00 95.56 186 GLU A N 1
ATOM 1507 C CA . GLU A 1 186 ? 1.056 -9.313 10.428 1.00 95.56 186 GLU A CA 1
ATOM 1508 C C . GLU A 1 186 ? -0.105 -10.010 9.688 1.00 95.56 186 GLU A C 1
ATOM 1510 O O . GLU A 1 186 ? -0.386 -11.179 9.932 1.00 95.56 186 GLU A O 1
ATOM 1515 N N . ASN A 1 187 ? -0.786 -9.300 8.785 1.00 95.94 187 ASN A N 1
ATOM 1516 C CA . ASN A 1 187 ? -1.969 -9.745 8.040 1.00 95.94 187 ASN A CA 1
ATOM 1517 C C . ASN A 1 187 ? -3.159 -10.144 8.927 1.00 95.94 187 ASN A C 1
ATOM 1519 O O . ASN A 1 187 ? -3.873 -11.090 8.603 1.00 95.94 187 ASN A O 1
ATOM 1523 N N . HIS A 1 188 ? -3.368 -9.443 10.044 1.00 98.25 188 HIS A N 1
ATOM 1524 C CA . HIS A 1 188 ? -4.533 -9.637 10.906 1.00 98.25 188 HIS A CA 1
ATOM 1525 C C . HIS A 1 188 ? -5.376 -8.368 10.988 1.00 98.25 188 HIS A C 1
ATOM 1527 O O . HIS A 1 188 ? -4.849 -7.257 11.010 1.00 98.25 188 HIS A O 1
ATOM 1533 N N . CYS A 1 189 ? -6.691 -8.536 11.104 1.00 98.56 189 CYS A N 1
ATOM 1534 C CA . CYS A 1 189 ? -7.563 -7.447 11.521 1.00 98.56 189 CYS A CA 1
ATOM 1535 C C . CYS A 1 189 ? -7.181 -6.969 12.935 1.00 98.56 189 CYS A C 1
ATOM 1537 O O . CYS A 1 189 ? -7.100 -7.771 13.865 1.00 98.56 189 CYS A O 1
ATOM 1539 N N . ALA A 1 190 ? -7.019 -5.656 13.104 1.00 98.44 190 ALA A N 1
ATOM 1540 C CA . ALA A 1 190 ? -6.766 -4.972 14.372 1.00 98.44 190 ALA A CA 1
ATOM 1541 C C . ALA A 1 190 ? -7.818 -5.286 15.444 1.00 98.44 190 ALA A C 1
ATOM 1543 O O . ALA A 1 190 ? -7.500 -5.326 16.631 1.00 98.44 190 ALA A O 1
ATOM 1544 N N . ILE A 1 191 ? -9.059 -5.524 15.015 1.00 98.31 191 ILE A N 1
ATOM 1545 C CA . ILE A 1 191 ? -10.238 -5.598 15.877 1.00 98.31 191 ILE A CA 1
ATOM 1546 C C . ILE A 1 191 ? -10.616 -7.041 16.215 1.00 98.31 191 ILE A C 1
ATOM 1548 O O . ILE A 1 191 ? -10.754 -7.364 17.388 1.00 98.31 191 ILE A O 1
ATOM 1552 N N . CYS A 1 192 ? -10.756 -7.918 15.215 1.00 97.81 192 CYS A N 1
ATOM 1553 C CA . CYS A 1 192 ? -11.190 -9.309 15.422 1.00 97.81 192 CYS A CA 1
ATOM 1554 C C . CYS A 1 192 ? -10.103 -10.365 15.194 1.00 97.81 192 CYS A C 1
ATOM 1556 O O . CYS A 1 192 ? -10.395 -11.557 15.236 1.00 97.81 192 CYS A O 1
ATOM 1558 N N . ASN A 1 193 ? -8.861 -9.954 14.918 1.00 97.88 193 ASN A N 1
ATOM 1559 C CA . ASN A 1 193 ? -7.732 -10.854 14.668 1.00 97.88 193 ASN A CA 1
ATOM 1560 C C . ASN A 1 193 ? -7.935 -11.832 13.484 1.00 97.88 193 ASN A C 1
ATOM 1562 O O . ASN A 1 193 ? -7.237 -12.837 13.381 1.00 97.88 193 ASN A O 1
ATOM 1566 N N . LEU A 1 194 ? -8.868 -11.549 12.566 1.00 97.88 194 LEU A N 1
ATOM 1567 C CA . LEU A 1 194 ? -9.054 -12.323 11.334 1.00 97.88 194 LEU A CA 1
ATOM 1568 C C . LEU A 1 194 ? -7.774 -12.300 10.486 1.00 97.88 194 LEU A C 1
ATOM 1570 O O . LEU A 1 194 ? -7.317 -11.221 10.116 1.00 97.88 194 LEU A O 1
ATOM 1574 N N . ALA A 1 195 ? -7.238 -13.474 10.144 1.00 96.62 195 ALA A N 1
ATOM 1575 C CA . ALA A 1 195 ? -5.938 -13.645 9.484 1.00 96.62 195 ALA A CA 1
ATOM 1576 C C . ALA A 1 195 ? -6.047 -14.038 7.995 1.00 96.62 195 ALA A C 1
ATOM 1578 O O . ALA A 1 195 ? -5.343 -14.927 7.515 1.00 96.62 195 ALA A O 1
ATOM 1579 N N . HIS A 1 196 ? -6.972 -13.413 7.259 1.00 94.44 196 HIS A N 1
ATOM 1580 C CA . HIS A 1 196 ? -7.239 -13.722 5.850 1.00 94.44 196 HIS A CA 1
ATOM 1581 C C . HIS A 1 196 ? -7.111 -12.468 4.984 1.00 94.44 196 HIS A C 1
ATOM 1583 O O . HIS A 1 196 ? -8.091 -11.754 4.794 1.00 94.44 196 HIS A O 1
ATOM 1589 N N . SER A 1 197 ? -5.915 -12.210 4.438 1.00 91.88 197 SER A N 1
ATOM 1590 C CA . SER A 1 197 ? -5.583 -10.974 3.704 1.00 91.88 197 SER A CA 1
ATOM 1591 C C . SER A 1 197 ? -6.604 -10.529 2.641 1.00 91.88 197 SER A C 1
ATOM 1593 O O . SER A 1 197 ? -6.880 -9.330 2.603 1.00 91.88 197 SER A O 1
ATOM 1595 N N . PRO A 1 198 ? -7.225 -11.415 1.827 1.00 91.31 198 PRO A N 1
ATOM 1596 C CA . PRO A 1 198 ? -8.256 -10.996 0.864 1.00 91.31 198 PRO A CA 1
ATOM 1597 C C . PRO A 1 198 ? -9.499 -10.356 1.508 1.00 91.31 198 PRO A C 1
ATOM 1599 O O . PRO A 1 198 ? -10.177 -9.540 0.891 1.00 91.31 198 PRO A O 1
ATOM 1602 N N . LEU A 1 199 ? -9.788 -10.690 2.769 1.00 95.06 199 LEU A N 1
ATOM 1603 C CA . LEU A 1 199 ? -10.891 -10.123 3.551 1.00 95.06 199 LEU A CA 1
ATOM 1604 C C . LEU A 1 199 ? -10.474 -8.903 4.382 1.00 95.06 199 LEU A C 1
ATOM 1606 O O . LEU A 1 199 ? -11.304 -8.348 5.104 1.00 95.06 199 LEU A O 1
ATOM 1610 N N . LEU A 1 200 ? -9.202 -8.506 4.319 1.00 96.94 200 LEU A N 1
ATOM 1611 C CA . LEU A 1 200 ? -8.672 -7.341 5.019 1.00 96.94 200 LEU A CA 1
ATOM 1612 C C . LEU A 1 200 ? -8.588 -6.136 4.092 1.00 96.94 200 LEU A C 1
ATOM 1614 O O . LEU A 1 200 ? -8.468 -6.297 2.883 1.00 96.94 200 LEU A O 1
ATOM 1618 N N . ASP A 1 201 ? -8.582 -4.953 4.688 1.00 95.69 201 ASP A N 1
ATOM 1619 C CA . ASP A 1 201 ? -8.361 -3.615 4.147 1.00 95.69 201 ASP A CA 1
ATOM 1620 C C . ASP A 1 201 ? -7.387 -2.833 5.021 1.00 95.69 201 ASP A C 1
ATOM 1622 O O . ASP A 1 201 ? -7.161 -3.178 6.181 1.00 95.69 201 ASP A O 1
ATOM 1626 N N . ALA A 1 202 ? -6.791 -1.794 4.441 1.00 95.31 202 ALA A N 1
ATOM 1627 C CA . ALA A 1 202 ? -6.071 -0.777 5.189 1.00 95.31 202 ALA A CA 1
ATOM 1628 C C . ALA A 1 202 ? -6.984 0.442 5.316 1.00 95.31 202 ALA A C 1
ATOM 1630 O O . ALA A 1 202 ? -7.091 1.235 4.380 1.00 95.31 202 ALA A O 1
ATOM 1631 N N . ALA A 1 203 ? -7.656 0.543 6.459 1.00 95.00 203 ALA A N 1
ATOM 1632 C CA . ALA A 1 203 ? -8.481 1.687 6.807 1.00 95.00 203 ALA A CA 1
ATOM 1633 C C . ALA A 1 203 ? -7.571 2.871 7.138 1.00 95.00 203 ALA A C 1
ATOM 1635 O O . ALA A 1 203 ? -6.619 2.721 7.913 1.00 95.00 203 ALA A O 1
ATOM 1636 N N . HIS A 1 204 ? -7.851 4.035 6.556 1.00 93.50 204 HIS A N 1
ATOM 1637 C CA . HIS A 1 204 ? -7.198 5.267 6.982 1.00 93.50 204 HIS A CA 1
ATOM 1638 C C . HIS A 1 204 ? -7.818 5.724 8.302 1.00 93.50 204 HIS A C 1
ATOM 1640 O O . HIS A 1 204 ? -9.036 5.724 8.436 1.00 93.50 204 HIS A O 1
ATOM 1646 N N . ILE A 1 205 ? -6.999 6.141 9.266 1.00 94.81 205 ILE A N 1
ATOM 1647 C CA . ILE A 1 205 ? -7.504 6.725 10.517 1.00 94.81 205 ILE A CA 1
ATOM 1648 C C . ILE A 1 205 ? -8.094 8.106 10.222 1.00 94.81 205 ILE A C 1
ATOM 1650 O O . ILE A 1 205 ? -9.223 8.402 10.601 1.00 94.81 205 ILE A O 1
ATOM 1654 N N . VAL A 1 206 ? -7.335 8.936 9.503 1.00 90.38 206 VAL A N 1
ATOM 1655 C CA . VAL A 1 206 ? -7.806 10.186 8.905 1.00 90.38 206 VAL A CA 1
ATOM 1656 C C . VAL A 1 206 ? -7.830 10.019 7.381 1.00 90.38 206 VAL A C 1
ATOM 1658 O O . VAL A 1 206 ? -6.789 9.668 6.813 1.00 90.38 206 VAL A O 1
ATOM 1661 N N . PRO A 1 207 ? -8.975 10.277 6.712 1.00 84.62 207 PRO A N 1
ATOM 1662 C CA . PRO A 1 207 ? -9.138 10.059 5.277 1.00 84.62 207 PRO A CA 1
ATOM 1663 C C . PRO A 1 207 ? -8.083 10.758 4.418 1.00 84.62 207 PRO A C 1
ATOM 1665 O O . PRO A 1 207 ? -7.708 11.895 4.684 1.00 84.62 207 PRO A O 1
ATOM 1668 N N . ASP A 1 208 ? -7.690 10.119 3.319 1.00 74.25 208 ASP A N 1
ATOM 1669 C CA . ASP A 1 208 ? -6.657 10.601 2.387 1.00 74.25 208 ASP A CA 1
ATOM 1670 C C . ASP A 1 208 ? -7.003 11.902 1.631 1.00 74.25 208 ASP A C 1
ATOM 1672 O O . ASP A 1 208 ? -6.144 12.503 0.987 1.00 74.25 208 ASP A O 1
ATOM 1676 N N . ARG A 1 209 ? -8.269 12.332 1.689 1.00 75.25 209 ARG A N 1
ATOM 1677 C CA . ARG A 1 209 ? -8.745 13.634 1.195 1.00 75.25 209 ARG A CA 1
ATOM 1678 C C . ARG A 1 209 ? -8.375 14.800 2.115 1.00 75.25 209 ARG A C 1
ATOM 1680 O O . ARG A 1 209 ? -8.515 15.948 1.709 1.00 75.25 209 ARG A O 1
ATOM 1687 N N . ASP A 1 210 ? -7.971 14.504 3.345 1.00 74.12 210 ASP A N 1
ATOM 1688 C CA . ASP A 1 210 ? -7.584 15.489 4.344 1.00 74.12 210 ASP A CA 1
ATOM 1689 C C . ASP A 1 210 ? -6.099 15.853 4.230 1.00 74.12 210 ASP A C 1
ATOM 1691 O O . ASP A 1 210 ? -5.276 15.002 3.897 1.00 74.12 210 ASP A O 1
ATOM 1695 N N . GLU A 1 211 ? -5.725 17.087 4.577 1.00 65.19 211 GLU A N 1
ATOM 1696 C CA . GLU A 1 211 ? -4.315 17.512 4.598 1.00 65.19 211 GLU A CA 1
ATOM 1697 C C . GLU A 1 211 ? -3.455 16.660 5.548 1.00 65.19 211 GLU A C 1
ATOM 1699 O O . GLU A 1 211 ? -2.283 16.410 5.266 1.00 65.19 211 GLU A O 1
ATOM 1704 N N . ALA A 1 212 ? -4.035 16.159 6.646 1.00 63.75 212 ALA A N 1
ATOM 1705 C CA . ALA A 1 212 ? -3.372 15.239 7.571 1.00 63.75 212 ALA A CA 1
ATOM 1706 C C . ALA A 1 212 ? -3.493 13.756 7.159 1.00 63.75 212 ALA A C 1
ATOM 1708 O O . ALA A 1 212 ? -2.924 12.887 7.822 1.00 63.75 212 ALA A O 1
ATOM 1709 N N . GLY A 1 213 ? -4.207 13.452 6.071 1.00 65.19 213 GLY A N 1
ATOM 1710 C CA . GLY A 1 213 ? -4.481 12.113 5.542 1.00 65.19 213 GLY A CA 1
ATOM 1711 C C . GLY A 1 213 ? -3.295 11.462 4.829 1.00 65.19 213 GLY A C 1
ATOM 1712 O O . GLY A 1 213 ? -3.454 10.835 3.783 1.00 65.19 213 GLY A O 1
ATOM 1713 N N . VAL A 1 214 ? -2.079 11.627 5.352 1.00 73.81 214 VAL A N 1
ATOM 1714 C CA . VAL A 1 214 ? -0.870 11.105 4.710 1.00 73.81 214 VAL A CA 1
ATOM 1715 C C . VAL A 1 214 ? -0.934 9.574 4.681 1.00 73.81 214 VAL A C 1
ATOM 1717 O O . VAL A 1 214 ? -1.233 8.939 5.694 1.00 73.81 214 VAL A O 1
ATOM 1720 N N . ALA A 1 215 ? -0.622 8.972 3.530 1.00 78.00 215 ALA A N 1
ATOM 1721 C CA . ALA A 1 215 ? -0.547 7.522 3.345 1.00 78.00 215 ALA A CA 1
ATOM 1722 C C . ALA A 1 215 ? 0.704 6.934 4.035 1.00 78.00 215 ALA A C 1
ATOM 1724 O O . ALA A 1 215 ? 1.666 6.518 3.390 1.00 78.00 215 ALA A O 1
ATOM 1725 N N . GLN A 1 216 ? 0.702 6.949 5.366 1.00 85.94 216 GLN A N 1
ATOM 1726 C CA . GLN A 1 216 ? 1.723 6.375 6.241 1.00 85.94 216 GLN A CA 1
ATOM 1727 C C . GLN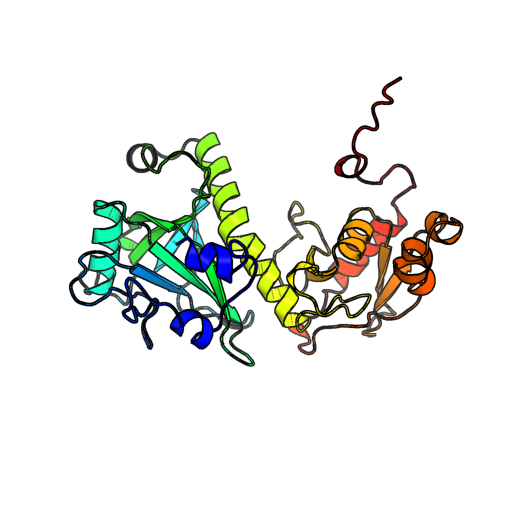 A 1 216 ? 1.113 5.269 7.091 1.00 85.94 216 GLN A C 1
ATOM 1729 O O . GLN A 1 216 ? -0.031 5.378 7.517 1.00 85.94 216 GLN A O 1
ATOM 1734 N N . VAL A 1 217 ? 1.896 4.238 7.413 1.00 90.38 217 VAL A N 1
ATOM 1735 C CA . VAL A 1 217 ? 1.423 3.102 8.224 1.00 90.38 217 VAL A CA 1
ATOM 1736 C C . VAL A 1 217 ? 0.821 3.544 9.565 1.00 90.38 217 VAL A C 1
ATOM 1738 O O . VAL A 1 217 ? -0.152 2.950 10.013 1.00 90.38 217 VAL A O 1
ATOM 1741 N N . SER A 1 218 ? 1.342 4.609 10.179 1.00 92.56 218 SER A N 1
ATOM 1742 C CA . SER A 1 218 ? 0.800 5.191 11.415 1.00 92.56 218 SER A CA 1
ATOM 1743 C C . SER A 1 218 ? -0.579 5.845 11.245 1.00 92.56 218 SER A C 1
ATOM 1745 O O . SER A 1 218 ? -1.317 5.941 12.216 1.00 92.56 218 SER A O 1
ATOM 1747 N N . ASN A 1 219 ? -0.968 6.245 10.033 1.00 93.88 219 ASN A N 1
ATOM 1748 C CA . ASN A 1 219 ? -2.331 6.665 9.686 1.00 93.88 219 ASN A CA 1
ATOM 1749 C C . ASN A 1 219 ? -3.183 5.485 9.166 1.00 93.88 219 ASN A C 1
ATOM 1751 O O . ASN A 1 219 ? -4.251 5.686 8.595 1.00 93.88 219 ASN A O 1
ATOM 1755 N N . GLY A 1 220 ? -2.710 4.245 9.311 1.00 95.31 220 GLY A N 1
ATOM 1756 C CA . GLY A 1 220 ? -3.359 3.054 8.781 1.00 95.31 220 GLY A CA 1
ATOM 1757 C C . GLY A 1 220 ? -3.680 2.014 9.850 1.00 95.31 220 GLY A C 1
ATOM 1758 O O . GLY A 1 220 ? -2.894 1.732 10.760 1.00 95.31 220 GLY A O 1
ATOM 1759 N N . MET A 1 221 ? -4.834 1.371 9.702 1.00 97.56 221 MET A N 1
ATOM 1760 C CA . MET A 1 221 ? -5.228 0.214 10.499 1.00 97.56 221 MET A CA 1
ATOM 1761 C C . MET A 1 221 ? -5.651 -0.934 9.590 1.00 97.56 221 MET A C 1
ATOM 1763 O O . MET A 1 221 ? -6.492 -0.766 8.711 1.00 97.56 221 MET A O 1
ATOM 1767 N N . ALA A 1 222 ? -5.091 -2.127 9.807 1.00 98.25 222 ALA A N 1
ATOM 1768 C CA . ALA A 1 222 ? -5.567 -3.313 9.107 1.00 98.25 222 ALA A CA 1
ATOM 1769 C C . ALA A 1 222 ? -6.926 -3.726 9.686 1.00 98.25 222 ALA A C 1
ATOM 1771 O O . ALA A 1 222 ? -7.018 -4.069 10.863 1.00 98.25 222 ALA A O 1
ATOM 1772 N N . MET A 1 223 ? -7.989 -3.715 8.891 1.00 98.50 223 MET A N 1
ATOM 1773 C CA . MET A 1 223 ? -9.343 -4.070 9.331 1.00 98.50 223 MET A CA 1
ATOM 1774 C C . MET A 1 223 ? -9.967 -5.079 8.371 1.00 98.50 223 MET A C 1
ATOM 1776 O O . MET A 1 223 ? -9.624 -5.086 7.198 1.00 98.50 223 MET A O 1
ATOM 1780 N N . CYS A 1 224 ? -10.856 -5.964 8.833 1.00 98.19 224 CYS A N 1
ATOM 1781 C CA . CYS A 1 224 ? -11.639 -6.763 7.887 1.00 98.19 224 CYS A CA 1
ATOM 1782 C C . CYS A 1 224 ? -12.690 -5.881 7.198 1.00 98.19 224 CYS A C 1
ATOM 1784 O O . CYS A 1 224 ? -12.992 -4.798 7.698 1.00 98.19 224 CYS A O 1
ATOM 1786 N N . LYS A 1 225 ? -13.282 -6.348 6.093 1.00 96.75 225 LYS A N 1
ATOM 1787 C CA . LYS A 1 225 ? -14.286 -5.578 5.331 1.00 96.75 225 LYS A CA 1
ATOM 1788 C C . LYS A 1 225 ? -15.407 -4.989 6.204 1.00 96.75 225 LYS A C 1
ATOM 1790 O O . LYS A 1 225 ? -15.772 -3.834 6.027 1.00 96.75 225 LYS A O 1
ATOM 1795 N N . ILE A 1 226 ? -15.908 -5.762 7.172 1.00 97.12 226 ILE A N 1
ATOM 1796 C CA . ILE A 1 226 ? -16.983 -5.331 8.084 1.00 97.12 226 ILE A CA 1
ATOM 1797 C C . ILE A 1 226 ? -16.491 -4.231 9.025 1.00 97.12 226 ILE A C 1
ATOM 1799 O O . ILE A 1 226 ? -17.140 -3.200 9.160 1.00 97.12 226 ILE A O 1
ATOM 1803 N N . HIS A 1 227 ? -15.336 -4.429 9.663 1.00 98.56 227 HIS A N 1
ATOM 1804 C CA . HIS A 1 227 ? -14.781 -3.443 10.592 1.00 98.56 227 HIS A CA 1
ATOM 1805 C C . HIS A 1 227 ? -14.332 -2.165 9.899 1.00 98.56 227 HIS A C 1
ATOM 1807 O O . HIS A 1 227 ? -14.495 -1.098 10.472 1.00 98.56 227 HIS A O 1
ATOM 1813 N N . HIS A 1 228 ? -13.823 -2.270 8.673 1.00 97.94 228 HIS A N 1
ATOM 1814 C CA . HIS A 1 228 ? -13.474 -1.118 7.853 1.00 97.94 228 HIS A CA 1
ATOM 1815 C C . HIS A 1 228 ? -14.714 -0.276 7.539 1.00 97.94 228 HIS A C 1
ATOM 1817 O O . HIS A 1 228 ? -14.742 0.900 7.875 1.00 97.94 228 HIS A O 1
ATOM 1823 N N . ALA A 1 229 ? -15.772 -0.892 6.998 1.00 96.50 229 ALA A N 1
ATOM 1824 C CA . ALA A 1 229 ? -17.018 -0.186 6.699 1.00 96.50 229 ALA A CA 1
ATOM 1825 C C . ALA A 1 229 ? -17.676 0.401 7.962 1.00 96.50 229 ALA A C 1
ATOM 1827 O O . ALA A 1 229 ? -18.184 1.519 7.936 1.00 96.50 229 ALA A O 1
ATOM 1828 N N . ALA A 1 230 ? -17.638 -0.328 9.084 1.00 96.88 230 ALA A N 1
ATOM 1829 C CA . ALA A 1 230 ? -18.149 0.168 10.358 1.00 96.88 230 ALA A CA 1
ATOM 1830 C C . ALA A 1 230 ? -17.347 1.371 10.881 1.00 96.88 230 ALA A C 1
ATOM 1832 O O . ALA A 1 230 ? -17.931 2.293 11.447 1.00 96.88 230 ALA A O 1
ATOM 1833 N N . PHE A 1 231 ? -16.026 1.369 10.702 1.00 96.94 231 PHE A N 1
ATOM 1834 C CA . PHE A 1 231 ? -15.163 2.473 11.111 1.00 96.94 231 PHE A CA 1
ATOM 1835 C C . PHE A 1 231 ? -15.394 3.722 10.252 1.00 96.94 231 PHE A C 1
ATOM 1837 O O . PHE A 1 231 ? -15.667 4.792 10.794 1.00 96.94 231 PHE A O 1
ATOM 1844 N N . ASP A 1 232 ? -15.382 3.570 8.926 1.00 93.81 232 ASP A N 1
ATOM 1845 C CA . ASP A 1 232 ? -15.589 4.672 7.977 1.00 93.81 232 ASP A CA 1
ATOM 1846 C C . ASP A 1 232 ? -16.986 5.300 8.106 1.00 93.81 232 ASP A C 1
ATOM 1848 O O . ASP A 1 232 ? -17.136 6.513 7.983 1.00 93.81 232 ASP A O 1
ATOM 1852 N N . GLY A 1 233 ? -18.005 4.483 8.393 1.00 94.38 233 GLY A N 1
ATOM 1853 C CA . GLY A 1 233 ? -19.383 4.932 8.613 1.00 94.38 233 GLY A CA 1
ATOM 1854 C C . GLY A 1 233 ? -19.678 5.445 10.026 1.00 94.38 233 GLY A C 1
ATOM 1855 O O . GLY A 1 233 ? -20.844 5.647 10.357 1.00 94.38 233 GLY A O 1
ATOM 1856 N N . TYR A 1 234 ? -18.663 5.604 10.884 1.00 95.81 234 TYR A N 1
ATOM 1857 C CA . TYR A 1 234 ? -18.809 6.021 12.286 1.00 95.81 234 TYR A CA 1
ATOM 1858 C C . TYR A 1 234 ? -19.737 5.132 13.136 1.00 95.81 234 TYR A C 1
ATOM 1860 O O . TYR A 1 234 ? -20.273 5.556 14.159 1.00 95.81 234 TYR A O 1
ATOM 1868 N N . PHE A 1 235 ? -19.903 3.868 12.758 1.00 95.69 235 PHE A N 1
ATOM 1869 C CA . PHE A 1 235 ? -20.564 2.847 13.572 1.00 95.69 235 PHE A CA 1
ATOM 1870 C C . PHE A 1 235 ? -19.623 2.273 14.640 1.00 95.69 235 PHE A C 1
ATOM 1872 O O . PHE A 1 235 ? -20.062 1.794 15.690 1.00 95.69 235 PHE A O 1
ATOM 1879 N N . LEU A 1 236 ? -18.318 2.342 14.370 1.00 97.31 236 LEU A N 1
ATOM 1880 C CA . LEU A 1 236 ? -17.232 1.886 15.223 1.00 97.31 236 LEU A CA 1
ATOM 1881 C C . LEU A 1 236 ? -16.178 2.992 15.348 1.00 97.31 236 LEU A C 1
ATOM 1883 O O . LEU A 1 236 ? -15.665 3.487 14.353 1.00 97.31 236 LEU A O 1
ATOM 1887 N N . GLY A 1 237 ? -15.806 3.341 16.575 1.00 97.44 237 GLY A N 1
ATOM 1888 C CA . GLY A 1 237 ? -14.699 4.236 16.893 1.00 97.44 237 GLY A CA 1
ATOM 1889 C C . GLY A 1 237 ? -13.574 3.502 17.618 1.00 97.44 237 GLY A C 1
ATOM 1890 O O . GLY A 1 237 ? -13.786 2.468 18.251 1.00 97.44 237 GLY A O 1
ATOM 1891 N N . ILE A 1 238 ? -12.361 4.051 17.562 1.00 97.94 238 ILE A N 1
ATOM 1892 C CA . ILE A 1 238 ? -11.229 3.574 18.364 1.00 97.94 238 ILE A CA 1
ATOM 1893 C C . ILE A 1 238 ? -10.889 4.649 19.386 1.00 97.94 238 ILE A C 1
ATOM 1895 O O . ILE A 1 238 ? -10.342 5.688 19.031 1.00 97.94 238 ILE A O 1
ATOM 1899 N N . ARG A 1 239 ? -11.199 4.397 20.658 1.00 96.25 239 ARG A N 1
ATOM 1900 C CA . ARG A 1 239 ? -10.931 5.320 21.758 1.00 96.25 239 ARG A CA 1
ATOM 1901 C C . ARG A 1 239 ? -9.500 5.147 22.275 1.00 96.25 239 ARG A C 1
ATOM 1903 O O . ARG A 1 239 ? -9.175 4.085 22.823 1.00 96.25 239 ARG A O 1
ATOM 1910 N N . PRO A 1 240 ? -8.652 6.185 22.198 1.00 94.50 240 PRO A N 1
ATOM 1911 C CA . PRO A 1 240 ? -7.351 6.175 22.851 1.00 94.50 240 PRO A CA 1
ATOM 1912 C C . PRO A 1 240 ? -7.505 6.168 24.377 1.00 94.50 240 PRO A C 1
ATOM 1914 O O . PRO A 1 240 ? -8.372 6.843 24.938 1.00 94.50 240 PRO A O 1
ATOM 1917 N N . GLY A 1 241 ? -6.648 5.421 25.075 1.00 89.44 241 GLY A N 1
ATOM 1918 C CA . GLY A 1 241 ? -6.553 5.444 26.536 1.00 89.44 241 GLY A CA 1
ATOM 1919 C C . GLY A 1 241 ? -6.010 6.775 27.064 1.00 89.44 241 GLY A C 1
ATOM 1920 O O . GLY A 1 241 ? -5.873 7.744 26.323 1.00 89.44 241 GLY A O 1
ATOM 1921 N N . ARG A 1 242 ? -5.631 6.852 28.343 1.00 84.81 242 ARG A N 1
ATOM 1922 C CA . ARG A 1 242 ? -5.037 8.080 28.918 1.00 84.81 242 ARG A CA 1
ATOM 1923 C C . ARG A 1 242 ? -3.723 8.461 28.223 1.00 84.81 242 ARG A C 1
ATOM 1925 O O . ARG A 1 242 ? -3.038 7.590 27.682 1.00 84.81 242 ARG A O 1
ATOM 1932 N N . ALA A 1 243 ? -3.350 9.741 28.274 1.00 78.25 243 ALA A N 1
ATOM 1933 C CA . ALA A 1 243 ? -2.066 10.214 27.759 1.00 78.25 243 ALA A CA 1
ATOM 1934 C C . ALA A 1 243 ? -0.904 9.391 28.352 1.00 78.25 243 ALA A C 1
ATOM 1936 O O . ALA A 1 243 ? -0.843 9.167 29.559 1.00 78.25 243 ALA A O 1
ATOM 1937 N N . GLY A 1 244 ? -0.016 8.892 27.488 1.00 74.38 244 GLY A N 1
ATOM 1938 C CA . GLY A 1 244 ? 1.089 8.002 27.869 1.00 74.38 244 GLY A CA 1
ATOM 1939 C C . GLY A 1 244 ? 0.748 6.505 27.931 1.00 74.38 244 GLY A C 1
ATOM 1940 O O . GLY A 1 244 ? 1.667 5.692 28.013 1.00 74.38 244 GLY A O 1
ATOM 1941 N N . SER A 1 245 ? -0.529 6.115 27.835 1.00 82.88 245 SER A N 1
ATOM 1942 C CA . SER A 1 245 ? -0.926 4.709 27.666 1.00 82.88 245 SER A CA 1
ATOM 1943 C C . SER A 1 245 ? -0.945 4.302 26.187 1.00 82.88 245 SER A C 1
ATOM 1945 O O . SER A 1 245 ? -1.215 5.120 25.305 1.00 82.88 245 SER A O 1
ATOM 1947 N N . ASN A 1 246 ? -0.682 3.018 25.929 1.00 81.12 246 ASN A N 1
ATOM 1948 C CA . ASN A 1 246 ? -0.842 2.392 24.610 1.00 81.12 246 ASN A CA 1
ATOM 1949 C C . ASN A 1 246 ? -2.201 1.681 24.468 1.00 81.12 246 ASN A C 1
ATOM 1951 O O . ASN A 1 246 ? -2.372 0.872 23.560 1.00 81.12 246 ASN A O 1
ATOM 1955 N N . GLU A 1 247 ? -3.130 1.917 25.396 1.00 88.94 247 GLU A N 1
ATOM 1956 C CA . GLU A 1 247 ? -4.459 1.311 25.363 1.00 88.94 247 GLU A CA 1
ATOM 1957 C C . GLU A 1 247 ? -5.264 1.918 24.216 1.00 88.94 247 GLU A C 1
ATOM 1959 O O . GLU A 1 247 ? -5.354 3.142 24.095 1.00 88.94 247 GLU A O 1
ATOM 1964 N N . LEU A 1 248 ? -5.848 1.060 23.387 1.00 95.44 248 LEU A N 1
ATOM 1965 C CA . LEU A 1 248 ? -6.721 1.424 22.278 1.00 95.44 248 LEU A CA 1
ATOM 1966 C C . LEU A 1 248 ? -7.947 0.530 22.375 1.00 95.44 248 LEU A C 1
ATOM 1968 O O . LEU A 1 248 ? -7.812 -0.690 22.263 1.00 95.44 248 LEU A O 1
ATOM 1972 N N . ARG A 1 249 ? -9.115 1.126 22.611 1.00 97.19 249 ARG A N 1
ATOM 1973 C CA . ARG A 1 249 ? -10.356 0.381 22.833 1.00 97.19 249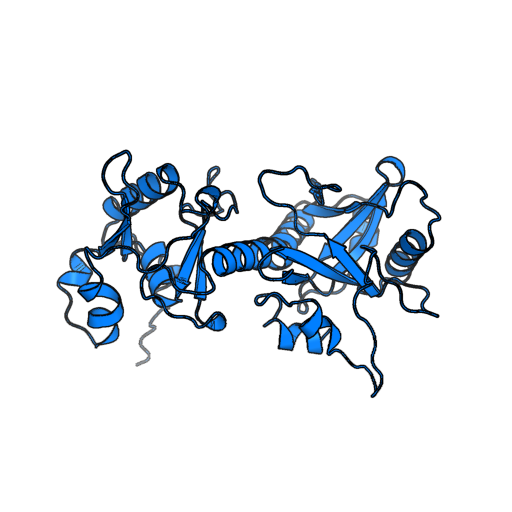 ARG A CA 1
ATOM 1974 C C . ARG A 1 249 ? -11.337 0.582 21.702 1.00 97.19 249 ARG A C 1
ATOM 1976 O O . ARG A 1 249 ? -11.489 1.691 21.203 1.00 97.19 249 ARG A O 1
ATOM 1983 N N . VAL A 1 250 ? -12.021 -0.490 21.342 1.00 98.25 250 VAL A N 1
ATOM 1984 C CA . VAL A 1 250 ? -13.125 -0.452 20.389 1.00 98.25 250 VAL A CA 1
ATOM 1985 C C . VAL A 1 250 ? -14.335 0.172 21.074 1.00 98.25 250 VAL A C 1
ATOM 1987 O O . VAL A 1 250 ? -14.697 -0.214 22.185 1.00 98.25 250 VAL A O 1
ATOM 1990 N N . GLU A 1 251 ? -14.970 1.125 20.412 1.00 98.00 251 GLU A N 1
ATOM 1991 C CA . GLU A 1 251 ? -16.232 1.720 20.826 1.00 98.00 251 GLU A CA 1
ATOM 1992 C C . GLU A 1 251 ? -17.243 1.537 19.696 1.00 98.00 251 GLU A C 1
ATOM 1994 O O . GLU A 1 251 ? -16.919 1.710 18.528 1.00 98.00 251 GLU A O 1
ATOM 1999 N N . ILE A 1 252 ? -18.456 1.127 20.042 1.00 97.50 252 ILE A N 1
ATOM 2000 C CA . ILE A 1 252 ? -19.547 0.872 19.094 1.00 97.50 252 ILE A CA 1
ATOM 2001 C C . ILE A 1 252 ? -20.624 1.898 19.387 1.00 97.50 252 ILE A C 1
ATOM 2003 O O . ILE A 1 252 ? -20.892 2.169 20.561 1.00 97.50 252 ILE A O 1
ATOM 2007 N N . ARG A 1 253 ? -21.209 2.470 18.334 1.00 95.50 253 ARG A N 1
ATOM 2008 C CA . ARG A 1 253 ? -22.252 3.487 18.451 1.00 95.50 253 ARG A CA 1
ATOM 2009 C C . ARG A 1 253 ? -23.450 2.956 19.249 1.00 95.50 253 ARG A C 1
ATO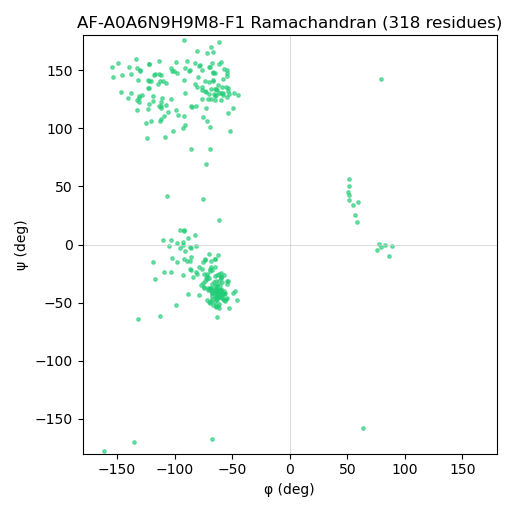M 2011 O O . ARG A 1 253 ? -23.793 1.776 19.185 1.00 95.50 253 ARG A O 1
ATOM 2018 N N . GLN A 1 254 ? -24.053 3.824 20.058 1.00 93.44 254 GLN A N 1
ATOM 2019 C CA . GLN A 1 254 ? -25.010 3.411 21.088 1.00 93.44 254 GLN A CA 1
ATOM 2020 C C . GLN A 1 254 ? -26.307 2.808 20.523 1.00 93.44 254 GLN A C 1
ATOM 2022 O O . GLN A 1 254 ? -26.888 1.923 21.147 1.00 93.44 254 GLN A O 1
ATOM 2027 N N . ASP A 1 255 ? -26.757 3.273 19.360 1.00 92.81 255 ASP A N 1
ATOM 2028 C CA . ASP A 1 255 ? -27.917 2.737 18.644 1.00 92.81 255 ASP A CA 1
ATOM 2029 C C . ASP A 1 255 ? -27.691 1.280 18.217 1.00 92.81 255 ASP A C 1
ATOM 2031 O O . ASP A 1 255 ? -28.526 0.425 18.506 1.00 92.81 255 ASP A O 1
ATOM 2035 N N . LEU A 1 256 ? -26.514 0.966 17.670 1.00 93.88 256 LEU A N 1
ATOM 2036 C CA . LEU A 1 256 ? -26.136 -0.403 17.312 1.00 93.88 256 LEU A CA 1
ATOM 2037 C C . LEU A 1 256 ? -26.001 -1.331 18.519 1.00 93.88 256 LEU A C 1
ATOM 2039 O O . LEU A 1 256 ? -26.169 -2.536 18.373 1.00 93.88 256 LEU A O 1
ATOM 2043 N N . LEU A 1 257 ? -25.683 -0.812 19.708 1.00 94.75 257 LEU A N 1
ATOM 2044 C CA . LEU A 1 257 ? -25.670 -1.617 20.937 1.00 94.75 257 LEU A CA 1
ATOM 2045 C C . LEU A 1 257 ? -27.079 -1.981 21.420 1.00 94.75 257 LEU A C 1
ATOM 2047 O O . LEU A 1 257 ? -27.243 -3.000 22.088 1.00 94.75 257 LEU A O 1
ATOM 2051 N N . ALA A 1 258 ? -28.072 -1.139 21.127 1.00 93.94 258 ALA A N 1
ATOM 2052 C CA . ALA A 1 258 ? -29.468 -1.372 21.488 1.00 93.94 258 ALA A CA 1
ATOM 2053 C C . ALA A 1 258 ? -30.215 -2.217 20.443 1.00 93.94 258 ALA A C 1
ATOM 2055 O O . ALA A 1 258 ? -31.246 -2.813 20.759 1.00 93.94 258 ALA A O 1
ATOM 2056 N N . GLU A 1 259 ? -29.708 -2.260 19.212 1.00 94.50 259 GLU A N 1
ATOM 2057 C CA . GLU A 1 259 ? -30.283 -3.028 18.116 1.00 94.50 259 GLU A CA 1
ATOM 2058 C C . GLU A 1 259 ? -30.202 -4.544 18.359 1.00 94.50 259 GLU A C 1
ATOM 2060 O O . GLU A 1 259 ? -29.214 -5.084 18.863 1.00 94.50 259 GLU A O 1
ATOM 2065 N N . VAL A 1 260 ? -31.269 -5.248 17.980 1.00 93.69 260 VAL A N 1
ATOM 2066 C CA . VAL A 1 260 ? -31.341 -6.710 18.018 1.00 93.69 260 VAL A CA 1
ATOM 2067 C C . VAL A 1 260 ? -31.410 -7.214 16.583 1.00 93.69 260 VAL A C 1
ATOM 2069 O O . VAL A 1 260 ? -32.451 -7.115 15.941 1.00 93.69 260 VAL A O 1
ATOM 2072 N N . ASP A 1 261 ? -30.303 -7.777 16.111 1.00 92.62 261 ASP A N 1
ATOM 2073 C CA . ASP A 1 261 ? -30.157 -8.338 14.765 1.00 92.62 261 ASP A CA 1
ATOM 2074 C C . ASP A 1 261 ? -29.434 -9.703 14.831 1.00 92.62 261 ASP A C 1
ATOM 2076 O O . ASP A 1 261 ? -29.252 -10.300 15.900 1.00 92.62 261 ASP A O 1
ATOM 2080 N N . GLY A 1 262 ? -29.042 -10.233 13.676 1.00 94.38 262 GLY A N 1
ATOM 2081 C CA . GLY A 1 262 ? -28.357 -11.497 13.507 1.00 94.38 262 GLY A CA 1
ATOM 2082 C C . GLY A 1 262 ? -26.981 -11.593 14.184 1.00 94.38 262 GLY A C 1
ATOM 2083 O O . GLY A 1 262 ? -26.413 -10.627 14.704 1.00 94.38 262 GLY A O 1
ATOM 2084 N N . PRO A 1 263 ? -26.380 -12.796 14.141 1.00 95.62 263 PRO A N 1
ATOM 2085 C CA . PRO A 1 263 ? -25.152 -13.114 14.871 1.00 95.62 263 PRO A CA 1
ATOM 2086 C C . PRO A 1 263 ? -23.954 -12.236 14.489 1.00 95.62 263 PRO A C 1
ATOM 2088 O O . PRO A 1 263 ? -23.047 -12.067 15.302 1.00 95.62 263 PRO A O 1
ATOM 2091 N N . MET A 1 264 ? -23.938 -11.666 13.280 1.00 94.88 264 MET A N 1
ATOM 2092 C CA . MET A 1 264 ? -22.854 -10.792 12.832 1.00 94.88 264 MET A CA 1
ATOM 2093 C C . MET A 1 264 ? -22.849 -9.440 13.546 1.00 94.88 264 MET A C 1
ATOM 2095 O O . MET A 1 264 ? -21.769 -8.987 13.918 1.00 94.88 264 MET A O 1
ATOM 2099 N N . LEU A 1 265 ? -24.010 -8.827 13.808 1.00 95.06 265 LEU A N 1
ATOM 2100 C CA . LEU A 1 265 ? -24.068 -7.602 14.610 1.00 95.06 265 LEU A CA 1
ATOM 2101 C C . LEU A 1 265 ? -23.604 -7.889 16.043 1.00 95.06 265 LEU A C 1
ATOM 2103 O O . LEU A 1 265 ? -22.734 -7.198 16.576 1.00 95.06 265 LEU A O 1
ATOM 2107 N N . ARG A 1 266 ? -24.113 -8.974 16.635 1.00 95.38 266 ARG A N 1
ATOM 2108 C CA . ARG A 1 266 ? -23.791 -9.361 18.011 1.00 95.38 266 ARG A CA 1
ATOM 2109 C C . ARG A 1 266 ? -22.313 -9.693 18.212 1.00 95.38 266 ARG A C 1
ATOM 2111 O O . ARG A 1 266 ? -21.626 -9.042 18.995 1.00 95.38 266 ARG A O 1
ATOM 2118 N N . HIS A 1 267 ? -21.820 -10.716 17.521 1.00 95.75 267 HIS A N 1
ATOM 2119 C CA . HIS A 1 267 ? -20.470 -11.243 17.737 1.00 95.75 267 HIS A CA 1
ATOM 2120 C C . HIS A 1 267 ? -19.405 -10.461 16.960 1.00 95.75 267 HIS A C 1
ATOM 2122 O O . HIS A 1 267 ? -18.249 -10.404 17.375 1.00 95.75 267 HIS A O 1
ATOM 2128 N N . GLY A 1 268 ? -19.782 -9.864 15.826 1.00 94.12 268 GLY A N 1
ATOM 2129 C CA . GLY A 1 268 ? -18.875 -9.110 14.966 1.00 94.12 268 GLY A CA 1
ATOM 2130 C C . GLY A 1 268 ? -18.695 -7.650 15.374 1.00 94.12 268 GLY A C 1
ATOM 2131 O O . GLY A 1 268 ? -17.672 -7.074 15.012 1.00 94.12 268 GLY A O 1
ATOM 2132 N N . LEU A 1 269 ? -19.628 -7.050 16.126 1.00 96.69 269 LEU A N 1
ATOM 2133 C CA . LEU A 1 269 ? -19.540 -5.651 16.565 1.00 96.69 269 LEU A CA 1
ATOM 2134 C C . LEU A 1 269 ? -19.830 -5.491 18.065 1.00 96.69 269 LEU A C 1
ATOM 2136 O O . LEU A 1 269 ? -18.924 -5.124 18.811 1.00 96.69 269 LEU A O 1
ATOM 2140 N N . GLN A 1 270 ? -21.048 -5.790 18.527 1.00 97.88 270 GLN A N 1
ATOM 2141 C CA . GLN A 1 270 ? -21.505 -5.453 19.888 1.00 97.88 270 GLN A CA 1
ATOM 2142 C C . GLN A 1 270 ? -20.609 -6.046 20.988 1.00 97.88 270 GLN A C 1
ATOM 2144 O O . GLN A 1 270 ? -20.176 -5.333 21.889 1.00 97.88 270 GLN A O 1
ATOM 2149 N N . GLU A 1 271 ? -20.264 -7.334 20.902 1.00 97.44 271 GLU A N 1
ATOM 2150 C CA . GLU A 1 271 ? -19.431 -8.011 21.908 1.00 97.44 271 GLU A CA 1
ATOM 2151 C C . GLU A 1 271 ? -17.976 -7.514 21.939 1.00 97.44 271 GLU A C 1
ATOM 2153 O O . GLU A 1 271 ? -17.253 -7.810 22.897 1.00 97.44 271 GLU A O 1
ATOM 2158 N N . LEU A 1 272 ? -17.541 -6.770 20.916 1.00 97.88 272 LEU A N 1
ATOM 2159 C CA . LEU A 1 272 ? -16.214 -6.155 20.836 1.00 97.88 272 LEU A CA 1
ATOM 2160 C C . LEU A 1 272 ? -16.166 -4.782 21.515 1.00 97.88 272 LEU A C 1
ATOM 2162 O O . LEU A 1 272 ? -15.073 -4.293 21.797 1.00 97.88 272 LEU A O 1
ATOM 2166 N N . HIS A 1 273 ? -17.319 -4.183 21.823 1.00 98.06 273 HIS A N 1
ATOM 2167 C CA . HIS A 1 273 ? -17.398 -2.910 22.529 1.00 98.06 273 HIS A CA 1
ATOM 2168 C C . HIS A 1 273 ? -16.614 -2.944 23.851 1.00 98.06 273 HIS A C 1
ATOM 2170 O O . HIS A 1 273 ? -16.736 -3.865 24.660 1.00 98.06 273 HIS A O 1
ATOM 2176 N N . GLY A 1 274 ? -15.791 -1.923 24.075 1.00 96.94 274 GLY A N 1
ATOM 2177 C CA . GLY A 1 274 ? -14.978 -1.752 25.274 1.00 96.94 274 GLY A CA 1
ATOM 2178 C C . GLY A 1 274 ? -13.740 -2.650 25.360 1.00 96.94 274 GLY A C 1
ATOM 2179 O O . GLY A 1 274 ? -12.957 -2.474 26.299 1.00 96.94 274 GLY A O 1
ATOM 2180 N N . ARG A 1 275 ? -13.534 -3.577 24.412 1.00 97.19 275 ARG A N 1
ATOM 2181 C CA . ARG A 1 275 ? -12.336 -4.427 24.357 1.00 97.19 275 ARG A CA 1
ATOM 2182 C C . ARG A 1 275 ? -11.150 -3.675 23.767 1.00 97.19 275 ARG A C 1
ATOM 2184 O O . ARG A 1 275 ? -11.316 -2.763 22.959 1.00 97.19 275 ARG A O 1
ATOM 2191 N N . ASP A 1 276 ? -9.951 -4.099 24.150 1.00 96.81 276 ASP A N 1
ATOM 2192 C CA . ASP A 1 276 ? -8.723 -3.629 23.518 1.00 96.81 276 ASP A CA 1
ATOM 2193 C C . ASP A 1 276 ? -8.603 -4.172 22.086 1.00 96.81 276 ASP A C 1
ATOM 2195 O O . ASP A 1 276 ? -9.108 -5.255 21.772 1.00 96.81 276 ASP A O 1
ATOM 2199 N N . LEU A 1 277 ? -7.895 -3.440 21.222 1.00 97.31 277 LEU A N 1
ATOM 2200 C CA . LEU A 1 277 ? -7.499 -3.952 19.911 1.00 97.31 277 LEU A CA 1
ATOM 2201 C C . LEU A 1 277 ? -6.740 -5.275 20.060 1.00 97.31 277 LEU A C 1
ATOM 2203 O O . LEU A 1 277 ? -5.734 -5.358 20.767 1.00 97.31 277 LEU A O 1
ATOM 2207 N N . MET A 1 278 ? -7.188 -6.301 19.339 1.00 97.19 278 MET A N 1
ATOM 2208 C CA . MET A 1 278 ? -6.567 -7.625 19.367 1.00 97.19 278 MET A CA 1
ATOM 2209 C C . MET A 1 278 ? -5.215 -7.654 18.650 1.00 97.19 278 MET A C 1
ATOM 2211 O O . MET A 1 278 ? -4.353 -8.467 18.992 1.00 97.19 278 MET A O 1
ATOM 2215 N N . LYS A 1 279 ? -5.007 -6.771 17.662 1.00 97.00 279 LYS A N 1
ATOM 2216 C CA . LYS A 1 279 ? -3.738 -6.654 16.941 1.00 97.00 279 LYS A CA 1
ATOM 2217 C C . LYS A 1 279 ? -3.262 -5.211 16.859 1.00 97.00 279 LYS A C 1
ATOM 2219 O O . LYS A 1 279 ? -3.956 -4.337 16.353 1.00 97.00 279 LYS A O 1
ATOM 2224 N N . ILE A 1 280 ? -2.026 -4.996 17.303 1.00 95.25 280 ILE A N 1
ATOM 2225 C CA . ILE A 1 280 ? -1.300 -3.728 17.200 1.00 95.25 280 ILE A CA 1
ATOM 2226 C C . ILE A 1 280 ? 0.100 -4.028 16.642 1.00 95.25 280 ILE A C 1
ATOM 2228 O O . ILE A 1 280 ? 0.699 -5.040 17.032 1.00 95.25 280 ILE A O 1
ATOM 2232 N N . PRO A 1 281 ? 0.662 -3.174 15.768 1.00 94.88 281 PRO A N 1
ATOM 2233 C CA . PRO A 1 281 ? 2.010 -3.356 15.251 1.00 94.88 281 PRO A CA 1
ATOM 2234 C C . PRO A 1 281 ? 3.059 -3.466 16.364 1.00 94.88 281 PRO A C 1
ATOM 2236 O O . PRO A 1 281 ? 3.084 -2.693 17.333 1.00 94.88 281 PRO A O 1
ATOM 2239 N N . ARG A 1 282 ? 3.968 -4.438 16.208 1.00 91.25 282 ARG A N 1
ATOM 2240 C CA . ARG A 1 282 ? 5.081 -4.662 17.148 1.00 91.25 282 ARG A CA 1
ATOM 2241 C C . ARG A 1 282 ? 6.053 -3.485 17.159 1.00 91.25 282 ARG A C 1
ATOM 2243 O O . ARG A 1 282 ? 6.526 -3.083 18.219 1.00 91.25 282 ARG A O 1
ATOM 2250 N N . GLN A 1 283 ? 6.333 -2.925 15.983 1.00 89.56 283 GLN A N 1
ATOM 2251 C CA . GLN A 1 283 ? 7.203 -1.762 15.836 1.00 89.56 283 GLN A CA 1
ATOM 2252 C C . GLN A 1 283 ? 6.465 -0.496 16.268 1.00 89.56 283 GLN A C 1
ATOM 2254 O O . GLN A 1 283 ? 5.407 -0.179 15.732 1.00 89.56 283 GLN A O 1
ATOM 2259 N N . ARG A 1 284 ? 7.046 0.260 17.208 1.00 89.19 284 ARG A N 1
ATOM 2260 C CA . ARG A 1 284 ? 6.417 1.467 17.766 1.00 89.19 284 ARG A CA 1
ATOM 2261 C C . ARG A 1 284 ? 6.116 2.529 16.704 1.00 89.19 284 ARG A C 1
ATOM 2263 O O . ARG A 1 284 ? 5.056 3.131 16.768 1.00 89.19 284 ARG A O 1
ATOM 2270 N N . ALA A 1 285 ? 7.014 2.718 15.736 1.00 88.31 285 ALA A N 1
ATOM 2271 C CA . ALA A 1 285 ? 6.847 3.690 14.652 1.00 88.31 285 ALA A CA 1
ATOM 2272 C C . ALA A 1 285 ? 5.720 3.331 13.664 1.00 88.31 285 ALA A C 1
ATOM 2274 O O . ALA A 1 285 ? 5.249 4.198 12.943 1.00 88.31 285 ALA A O 1
ATOM 2275 N N . ALA A 1 286 ? 5.292 2.064 13.633 1.00 90.25 286 ALA A N 1
ATOM 2276 C CA . ALA A 1 286 ? 4.206 1.593 12.777 1.00 90.25 286 ALA A CA 1
ATOM 2277 C C . ALA A 1 286 ? 2.851 1.560 13.500 1.00 90.25 286 ALA A C 1
ATOM 2279 O O . ALA A 1 286 ? 1.853 1.180 12.898 1.00 90.25 286 ALA A O 1
ATOM 2280 N N . ARG A 1 287 ? 2.802 1.888 14.797 1.00 93.56 287 ARG A N 1
ATOM 2281 C CA . ARG A 1 287 ? 1.537 1.924 15.537 1.00 93.56 287 ARG A CA 1
ATOM 2282 C C . ARG A 1 287 ? 0.678 3.103 15.071 1.00 93.56 287 ARG A C 1
ATOM 2284 O O . ARG A 1 287 ? 1.254 4.112 14.661 1.00 93.56 287 ARG A O 1
ATOM 2291 N N . PRO A 1 288 ? -0.658 2.993 15.195 1.00 94.25 288 PRO A N 1
ATOM 2292 C CA . PRO A 1 288 ? -1.566 4.112 14.990 1.00 94.25 288 PRO A CA 1
ATOM 2293 C C . PRO A 1 288 ? -1.083 5.381 15.684 1.00 94.25 288 PRO A C 1
ATOM 2295 O O . PRO A 1 288 ? -0.768 5.355 16.880 1.00 94.25 288 PRO A O 1
ATOM 2298 N N . ASP A 1 289 ? -1.026 6.477 14.936 1.00 93.19 289 ASP A N 1
ATOM 2299 C CA . ASP A 1 289 ? -0.718 7.782 15.491 1.00 93.19 289 ASP A CA 1
ATOM 2300 C C . ASP A 1 289 ? -1.845 8.204 16.433 1.00 93.19 289 ASP A C 1
ATOM 2302 O O . ASP A 1 289 ? -3.035 8.149 16.109 1.00 93.19 289 ASP A O 1
ATOM 2306 N N . ARG A 1 290 ? -1.454 8.611 17.636 1.00 92.50 290 ARG A N 1
ATOM 2307 C CA . ARG A 1 290 ? -2.402 8.923 18.692 1.00 92.50 290 ARG A CA 1
ATOM 2308 C C . ARG A 1 290 ? -3.212 10.183 18.392 1.00 92.50 290 ARG A C 1
ATOM 2310 O O . ARG A 1 290 ? -4.403 10.182 18.677 1.00 92.50 290 ARG A O 1
ATOM 2317 N N . ALA A 1 291 ? -2.600 11.222 17.828 1.00 92.38 291 ALA A N 1
ATOM 2318 C CA . ALA A 1 291 ? -3.300 12.463 17.509 1.00 92.38 291 ALA A CA 1
ATOM 2319 C C . ALA A 1 291 ? -4.311 12.241 16.374 1.00 92.38 291 ALA A C 1
ATOM 2321 O O . ALA A 1 291 ? -5.428 12.757 16.427 1.00 92.38 291 ALA A O 1
ATOM 2322 N N . LEU A 1 292 ? -3.955 11.409 15.386 1.00 93.88 292 LEU A N 1
ATOM 2323 C CA . LEU A 1 292 ? -4.884 11.009 14.325 1.00 93.88 292 LEU A CA 1
ATOM 2324 C C . LEU A 1 292 ? -6.072 10.220 14.889 1.00 93.88 292 LEU A C 1
ATOM 2326 O O . LEU A 1 292 ? -7.213 10.492 14.521 1.00 93.88 292 LEU A O 1
ATOM 2330 N N . LEU A 1 293 ? -5.827 9.293 15.822 1.00 94.81 293 LEU A N 1
ATOM 2331 C CA . LEU A 1 293 ? -6.897 8.550 16.491 1.00 94.81 293 LEU A CA 1
ATOM 2332 C C . LEU A 1 293 ? -7.792 9.438 17.357 1.00 94.81 293 LEU A C 1
ATOM 2334 O O . LEU A 1 293 ? -9.001 9.249 17.347 1.00 94.81 293 LEU A O 1
ATOM 2338 N N . GLU A 1 294 ? -7.225 10.386 18.108 1.00 94.19 294 GLU A N 1
ATOM 2339 C CA . GLU A 1 294 ? -8.003 11.331 18.922 1.00 94.19 294 GLU A CA 1
ATOM 2340 C C . GLU A 1 294 ? -8.964 12.131 18.031 1.00 94.19 294 GLU A C 1
ATOM 2342 O O . GLU A 1 294 ? -10.163 12.167 18.301 1.00 94.19 294 GLU A O 1
ATOM 2347 N N . ARG A 1 295 ? -8.474 12.640 16.898 1.00 93.94 295 ARG A N 1
ATOM 2348 C CA . ARG A 1 295 ? -9.289 13.344 15.901 1.00 93.94 295 ARG A CA 1
ATOM 2349 C C . ARG A 1 295 ? -10.368 12.460 15.259 1.00 93.94 295 ARG A C 1
ATOM 2351 O O . ARG A 1 295 ? -11.517 12.884 15.106 1.00 93.94 295 ARG A O 1
ATOM 2358 N N . ALA A 1 296 ? -10.016 11.239 14.857 1.00 94.12 296 ALA A N 1
ATOM 2359 C CA . ALA A 1 296 ? -10.974 10.293 14.285 1.00 94.12 296 ALA A CA 1
ATOM 2360 C C . ALA A 1 296 ? -12.065 9.927 15.305 1.00 94.12 296 ALA A C 1
ATOM 2362 O O . ALA A 1 296 ? -13.247 9.870 14.973 1.00 94.12 296 ALA A O 1
ATOM 2363 N N . TYR A 1 297 ? -11.677 9.754 16.569 1.00 95.81 297 TYR A N 1
ATOM 2364 C CA . TYR A 1 297 ? -12.587 9.453 17.665 1.00 95.81 297 TYR A CA 1
ATOM 2365 C C . TYR A 1 297 ? -13.520 10.626 18.001 1.00 95.81 297 TYR A C 1
ATOM 2367 O O . TYR A 1 297 ? -14.700 10.413 18.269 1.00 95.81 297 TYR A O 1
ATOM 2375 N N . GLU A 1 298 ? -13.039 11.868 17.944 1.00 94.94 298 GLU A N 1
ATOM 2376 C CA . GLU A 1 298 ? -13.894 13.058 18.052 1.00 94.94 298 GLU A CA 1
ATOM 2377 C C . GLU A 1 298 ? -14.940 13.110 16.935 1.00 94.94 298 GLU A C 1
ATOM 2379 O O . GLU A 1 298 ? -16.109 13.372 17.211 1.00 94.94 298 GLU A O 1
ATOM 2384 N N . SER A 1 299 ? -14.541 12.783 15.703 1.00 93.62 299 SER A N 1
ATOM 2385 C CA . SER A 1 299 ? -15.460 12.708 14.559 1.00 93.62 299 SER A CA 1
ATOM 2386 C C . SER A 1 299 ? -16.521 11.622 14.770 1.00 93.62 299 SER A C 1
ATOM 2388 O O . SER A 1 299 ? -17.708 11.891 14.619 1.00 93.62 299 SER A O 1
ATOM 2390 N N . PHE A 1 300 ? -16.115 10.432 15.227 1.00 95.38 300 PHE A N 1
ATOM 2391 C CA . PHE A 1 300 ? -17.029 9.349 15.610 1.00 95.38 300 PHE A CA 1
ATOM 2392 C C . PHE A 1 300 ? -18.033 9.778 16.691 1.00 95.38 300 PHE A C 1
ATOM 2394 O O . PHE A 1 300 ? -19.214 9.465 16.593 1.00 95.38 300 PHE A O 1
ATOM 2401 N N . ARG A 1 301 ? -17.591 10.520 17.714 1.00 94.94 301 ARG A N 1
ATOM 2402 C CA . ARG A 1 301 ? -18.476 11.011 18.785 1.00 94.94 301 ARG A CA 1
ATOM 2403 C C . ARG A 1 301 ? -19.441 12.102 18.331 1.00 94.94 301 ARG A C 1
ATOM 2405 O O . ARG A 1 301 ? -20.484 12.268 18.959 1.00 94.94 301 ARG A O 1
ATOM 2412 N N . ALA A 1 302 ? -19.050 12.887 17.332 1.00 92.38 302 ALA A N 1
ATOM 2413 C CA . ALA A 1 302 ? -19.873 13.947 16.768 1.00 92.38 302 ALA A CA 1
ATOM 2414 C C . ALA A 1 302 ? -20.894 13.417 15.751 1.00 92.38 302 ALA A C 1
ATOM 2416 O O . ALA A 1 302 ? -21.914 14.069 15.542 1.00 92.38 302 ALA A O 1
ATOM 2417 N N . ALA A 1 303 ? -20.631 12.255 15.145 1.00 87.88 303 ALA A N 1
ATOM 2418 C CA . ALA A 1 303 ? 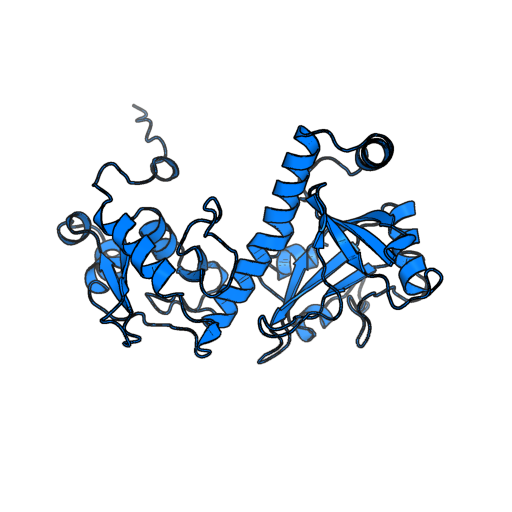-21.513 11.638 14.168 1.00 87.88 303 ALA A CA 1
ATOM 2419 C C . ALA A 1 303 ? -22.862 11.252 14.793 1.00 87.88 303 ALA A C 1
ATOM 2421 O O . ALA A 1 303 ? -22.941 10.570 15.820 1.00 87.88 303 ALA A O 1
ATOM 2422 N N . SER A 1 304 ? -23.935 11.690 14.148 1.00 75.56 304 SER A N 1
ATOM 2423 C CA . SER A 1 304 ? -25.309 11.315 14.456 1.00 75.56 304 SER A CA 1
ATOM 2424 C C . SER A 1 304 ? -25.753 10.104 13.623 1.00 75.56 304 SER A C 1
ATOM 2426 O O . SER A 1 304 ? -25.020 9.602 12.770 1.00 75.56 304 SER A O 1
ATOM 2428 N N . VAL A 1 305 ? -26.971 9.612 13.869 1.00 66.25 305 VAL A N 1
ATO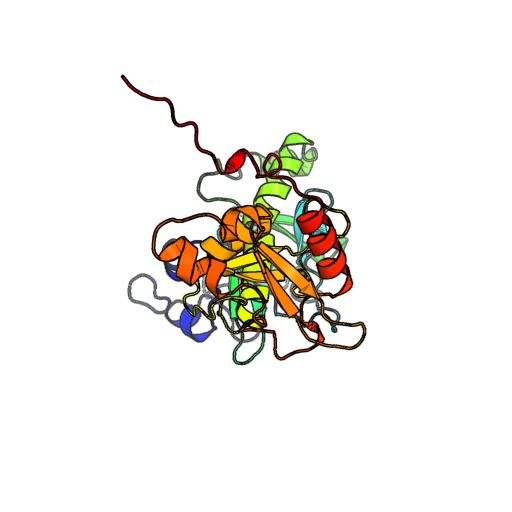M 2429 C CA . VAL A 1 305 ? -27.559 8.493 13.106 1.00 66.25 305 VAL A CA 1
ATOM 2430 C C . VAL A 1 305 ? -27.675 8.829 11.609 1.00 66.25 305 VAL A C 1
ATOM 2432 O O . VAL A 1 305 ? -27.541 7.928 10.783 1.00 66.25 305 VAL A O 1
ATOM 2435 N N . ASP A 1 306 ? -27.823 10.113 11.265 1.00 64.69 306 ASP A N 1
ATOM 2436 C CA . ASP A 1 306 ? -28.015 10.603 9.892 1.00 64.69 306 ASP A CA 1
ATOM 2437 C C . ASP A 1 306 ? -26.698 10.825 9.119 1.00 64.69 306 ASP A C 1
ATOM 2439 O O . ASP A 1 306 ? -26.725 11.017 7.905 1.00 64.69 306 ASP A O 1
ATOM 2443 N N . ASP A 1 307 ? -25.542 10.769 9.793 1.00 62.09 307 ASP A N 1
ATOM 2444 C CA . ASP A 1 307 ? -24.220 11.035 9.196 1.00 62.09 307 ASP A CA 1
ATOM 2445 C C . ASP A 1 307 ? -23.553 9.784 8.587 1.00 62.09 307 ASP A C 1
ATOM 2447 O O . ASP A 1 307 ? -22.398 9.834 8.155 1.00 62.09 307 ASP A O 1
ATOM 2451 N N . ALA A 1 308 ? -24.259 8.647 8.546 1.00 54.25 308 ALA A N 1
ATOM 2452 C CA . ALA A 1 308 ? -23.784 7.455 7.850 1.00 54.25 308 ALA A CA 1
ATOM 2453 C C . ALA A 1 308 ? -23.701 7.739 6.340 1.00 54.25 308 ALA A C 1
ATOM 2455 O O . ALA A 1 308 ? -24.688 8.142 5.726 1.00 54.25 308 ALA A O 1
ATOM 2456 N N . ASP A 1 309 ? -22.523 7.531 5.744 1.00 47.03 309 ASP A N 1
ATOM 2457 C CA . ASP A 1 309 ? -22.262 7.815 4.330 1.00 47.03 309 ASP A CA 1
ATOM 2458 C C . ASP A 1 309 ? -23.361 7.213 3.421 1.00 47.03 309 ASP A C 1
ATOM 2460 O O . ASP A 1 309 ? -23.513 5.983 3.366 1.00 47.03 309 ASP A O 1
ATOM 2464 N N . PRO A 1 310 ? -24.119 8.037 2.667 1.00 41.53 310 PRO A N 1
ATOM 2465 C CA . PRO A 1 310 ? -25.141 7.548 1.744 1.00 41.53 310 PRO A CA 1
ATOM 2466 C C . PRO A 1 310 ? -24.569 6.665 0.620 1.00 41.53 310 PRO A C 1
ATOM 2468 O O . PRO A 1 310 ? -25.334 6.013 -0.086 1.00 41.53 310 PRO A O 1
ATOM 2471 N N . GLY A 1 311 ? -23.241 6.580 0.465 1.00 42.34 311 GLY A N 1
ATOM 2472 C CA . GLY A 1 311 ? -22.569 5.645 -0.440 1.00 42.34 311 GLY A CA 1
ATOM 2473 C C . GLY A 1 311 ? -22.721 4.152 -0.098 1.00 42.34 311 GLY A C 1
ATOM 2474 O O . GLY A 1 311 ? -22.400 3.320 -0.947 1.00 42.34 311 GLY A O 1
ATOM 2475 N N . ILE A 1 312 ? -23.215 3.791 1.097 1.00 43.19 312 ILE A N 1
ATOM 2476 C CA . ILE A 1 312 ? -23.397 2.387 1.530 1.00 43.19 312 ILE A CA 1
ATOM 2477 C C . ILE A 1 312 ? -24.868 1.934 1.469 1.00 43.19 312 ILE A C 1
ATOM 2479 O O . ILE A 1 312 ? -25.148 0.745 1.292 1.00 43.19 312 ILE A O 1
ATOM 2483 N N . LEU A 1 313 ? -25.828 2.859 1.530 1.00 35.34 313 LEU A N 1
ATOM 2484 C CA . LEU A 1 313 ? -27.250 2.543 1.385 1.00 35.34 313 LEU A CA 1
ATOM 2485 C C . LEU A 1 313 ? -27.625 2.534 -0.098 1.00 35.34 313 LEU A C 1
ATOM 2487 O O . LEU A 1 313 ? -28.142 3.501 -0.655 1.00 35.34 313 LEU A O 1
ATOM 2491 N N . GLY A 1 314 ? -27.347 1.401 -0.748 1.00 31.34 314 GLY A N 1
ATOM 2492 C CA . GLY A 1 314 ? -27.873 1.101 -2.073 1.00 31.34 314 GLY A CA 1
ATOM 2493 C C . GLY A 1 314 ? -29.378 1.355 -2.111 1.00 31.34 314 GLY A C 1
ATOM 2494 O O . GLY A 1 314 ? -30.120 0.906 -1.239 1.00 31.34 314 GLY A O 1
ATOM 2495 N N . THR A 1 315 ? -29.819 2.096 -3.124 1.00 30.66 315 THR A N 1
ATOM 2496 C CA . THR A 1 315 ? -31.223 2.389 -3.405 1.00 30.66 315 THR A CA 1
ATOM 2497 C C . THR A 1 315 ? -32.040 1.097 -3.440 1.00 30.66 315 THR A C 1
ATOM 2499 O O . THR A 1 315 ? -32.102 0.420 -4.471 1.00 30.66 315 THR A O 1
ATOM 2502 N N . ALA A 1 316 ? -32.697 0.766 -2.330 1.00 31.27 316 ALA A N 1
ATOM 2503 C CA . ALA A 1 316 ? -33.797 -0.181 -2.307 1.00 31.27 316 ALA A CA 1
ATOM 2504 C C . ALA A 1 316 ? -34.976 0.487 -3.022 1.00 31.27 316 ALA A C 1
ATOM 2506 O O . ALA A 1 316 ? -35.843 1.108 -2.415 1.00 31.27 316 ALA A O 1
ATOM 2507 N N . THR A 1 317 ? -34.967 0.412 -4.352 1.00 31.95 317 THR A N 1
ATOM 2508 C CA . THR A 1 317 ? -36.184 0.612 -5.130 1.00 31.95 317 THR A CA 1
ATOM 2509 C C . THR A 1 317 ? -37.044 -0.621 -4.901 1.00 31.95 317 THR A C 1
ATOM 2511 O O . THR A 1 317 ? -36.738 -1.715 -5.375 1.00 31.95 317 THR A O 1
ATOM 2514 N N . SER A 1 318 ? -38.097 -0.444 -4.107 1.00 32.94 318 SER A N 1
ATOM 2515 C CA . SER A 1 318 ? -39.209 -1.378 -4.018 1.00 32.94 318 SER A CA 1
ATOM 2516 C C . SER A 1 318 ? -39.752 -1.612 -5.427 1.00 32.94 318 SER A C 1
ATOM 2518 O O . SER A 1 318 ? -40.270 -0.691 -6.062 1.00 32.94 318 SER A O 1
ATOM 2520 N N . ARG A 1 319 ? -39.587 -2.831 -5.937 1.00 33.62 319 ARG A N 1
ATOM 2521 C CA . ARG A 1 319 ? -40.398 -3.329 -7.044 1.00 33.62 319 ARG A CA 1
ATOM 2522 C C . ARG A 1 319 ? -41.604 -4.026 -6.432 1.00 33.62 319 ARG A C 1
ATOM 2524 O O . ARG A 1 319 ? -41.455 -5.130 -5.912 1.00 33.62 319 ARG A O 1
ATOM 2531 N N . ASP A 1 320 ? -42.733 -3.329 -6.476 1.00 35.16 320 ASP A N 1
ATOM 2532 C CA . ASP A 1 320 ? -44.043 -3.953 -6.670 1.00 35.16 320 ASP A CA 1
ATOM 2533 C C . ASP A 1 320 ? -44.169 -4.424 -8.130 1.00 35.16 320 ASP A C 1
ATOM 2535 O O . ASP A 1 320 ? -43.582 -3.756 -9.022 1.00 35.16 320 ASP A O 1
#

Foldseek 3Di:
DVVLCVVCVNQLRWDFLVRQQPDDDPPHGDRQDDPPAQWADDPPDQATAEGEQADDPPVDDGPDDQDQDPLRWTWAAADPLDCVPSRNSRLVSCQVVVPFYWYWYWQDPPPHTITGIQPRKTFPAADNVRRTTTIAGDDPPDDDPPCSNVCVVVPDDPVSSVVRNVRCCVRPLQSSLFNNLCVLQVCAAQQPRDNDNVQKGWAFLDDCVDPPRDSALLRTGIHGPVVNLCLVQLQWAWDDDDPPDPWTAIAGDPVLLVDDDDPCSVVVHNVRHGPTGPTAGPDPRNGHDPVSRVVSRVVSVVDDPVSGPVVVPDDPPDDD

pLDDT: mean 86.12, std 14.99, range [30.66, 98.56]

Solvent-accessible surface area (backbone atoms only — not comparable to full-atom values): 17732 Å² total; per-residue (Å²): 107,68,70,54,35,68,75,13,63,72,23,58,42,59,40,39,70,66,68,52,61,69,43,64,54,96,92,38,82,49,82,64,66,49,94,86,51,47,58,24,56,60,90,95,52,71,38,30,49,20,38,44,47,78,49,58,60,94,94,48,84,56,99,62,77,76,38,71,44,97,66,34,40,35,35,41,70,47,66,74,89,50,76,77,36,71,60,40,45,10,43,50,41,11,31,77,68,66,40,64,23,37,37,35,40,33,58,33,69,65,97,56,50,27,24,30,49,34,65,50,23,34,40,76,49,71,41,73,94,74,44,26,36,30,38,44,56,51,62,94,88,54,81,73,81,77,60,53,67,63,28,70,78,71,52,70,51,75,68,53,30,53,49,42,35,50,36,34,40,63,56,47,50,49,31,43,45,30,41,36,16,25,57,50,35,72,38,23,11,23,68,79,50,51,71,49,61,92,53,44,43,50,36,57,52,41,54,70,91,42,96,84,16,54,90,43,41,25,36,29,40,21,19,31,60,68,56,35,53,30,39,79,40,42,45,31,34,50,44,68,48,61,93,92,53,89,49,41,24,33,38,56,38,70,66,68,63,70,55,88,73,59,69,60,55,44,68,73,44,49,73,45,43,74,35,64,54,66,41,72,33,85,52,74,83,47,28,65,40,62,69,47,34,50,54,40,30,51,50,30,71,68,52,54,90,84,64,44,57,70,89,71,62,72,83,80,72,83,79,128

Radius of gyration: 22.33 Å; Cα contacts (8 Å, |Δi|>4): 556; chains: 1; bounding box: 70×44×58 Å

InterPro domains:
  IPR003615 HNH nuclease [PF13391] (189-238)